Protein AF-D1B1R4-F1 (afdb_monomer_lite)

Foldseek 3Di:
DDDPPADDAAEAEAADQQAFPLRHGFCWKQFPVVLHIYGHLNFQFFQLSSQLSVQLNSVVSRCSDPPHPQDQPPVSCLVCSVVSSVRSNVRQVVQQVVCVVVVNHGTTLHGDDGDPDPSNVVSNVVVNPGPRSRMDGPHFQWAKEWEALQLQAQKTKIFIDHRPDSGTDIFIKGEFQPGCHLLDFLGHAAAFAKWWWQLVQKDFADPVCQQVVDDPPDDDDDDPPPDDDDDPPDRPDHFGQAGIKTFTGGDPPGCNNPDGGEIEGEGCDHYGRHHMYRYHPCHPVVSVSSNVGNGIHMYGYYHDD

Sequence (305 aa):
MIELGYKPIENVLIATTELGRDGYQIKGFFSLETGKAYMNDFYNNSNADLLTTAGTETQRAIDAQEGSKFDQSKEYRDARSEYSQNFGSNIASYADFALYFTGQGSLSTGSNSISTSSQTLANNAEFAGLNKELGDNSINKIDVLIKAFDGKTRFGTAYFYIDGEQQPRVVRVTSGNENPDPKQKDKGPTPAGTYTIDPAKAQNMSLIDRILGRDQGANEMSNVNLFLKKGPNIISSYGDWGDFRVILEPITTTDTFGRTQMYLHGGEKDGSAGCIDCGETPNQWILKEIRDTTIQIPVEIKYDK

pLDDT: mean 74.9, std 16.86, range [26.2, 97.31]

Structure (mmCIF, N/CA/C/O backbone):
data_AF-D1B1R4-F1
#
_entry.id   AF-D1B1R4-F1
#
loop_
_atom_site.group_PDB
_atom_site.id
_atom_site.type_symbol
_atom_site.label_atom_id
_atom_site.label_alt_id
_atom_site.label_comp_id
_atom_site.label_asym_id
_atom_site.label_entity_id
_atom_site.label_seq_id
_atom_site.pdbx_PDB_ins_code
_atom_site.Cartn_x
_atom_site.Cartn_y
_atom_site.Cartn_z
_atom_site.occupancy
_atom_site.B_iso_or_equiv
_atom_site.auth_seq_id
_atom_site.auth_comp_id
_atom_site.auth_asym_id
_atom_site.auth_atom_id
_atom_site.pdbx_PDB_model_num
ATOM 1 N N . MET A 1 1 ? -12.812 -5.327 32.449 1.00 50.47 1 MET A N 1
ATOM 2 C CA . MET A 1 1 ? -12.372 -4.178 31.633 1.00 50.47 1 MET A CA 1
ATOM 3 C C . MET A 1 1 ? -13.484 -3.146 31.732 1.00 50.47 1 MET A C 1
ATOM 5 O O . MET A 1 1 ? -14.629 -3.542 31.567 1.00 50.47 1 MET A O 1
ATOM 9 N N . ILE A 1 2 ? -13.197 -1.908 32.135 1.00 43.91 2 ILE A N 1
ATOM 10 C CA . ILE A 1 2 ? -14.216 -0.848 32.161 1.00 43.91 2 ILE A CA 1
ATOM 11 C C . ILE A 1 2 ? -14.419 -0.408 30.712 1.00 43.91 2 ILE A C 1
ATOM 13 O O . ILE A 1 2 ? -13.447 -0.070 30.041 1.00 43.91 2 ILE A O 1
ATOM 17 N N . GLU A 1 3 ? -15.654 -0.460 30.227 1.00 54.09 3 GLU A N 1
ATOM 18 C CA . GLU A 1 3 ? -16.003 -0.005 28.886 1.00 54.09 3 GLU A CA 1
ATOM 19 C C . GLU A 1 3 ? -16.056 1.529 28.910 1.00 54.09 3 GLU A C 1
ATOM 21 O O . GLU A 1 3 ? -16.957 2.125 29.496 1.00 54.09 3 GLU A O 1
ATOM 26 N N . LEU A 1 4 ? -15.039 2.182 28.340 1.00 61.72 4 LEU A N 1
ATOM 27 C CA . LEU A 1 4 ? -14.884 3.646 28.345 1.00 61.72 4 LEU A CA 1
ATOM 28 C C . LEU A 1 4 ? -15.817 4.358 27.340 1.00 61.72 4 LEU A C 1
ATOM 30 O O . LEU A 1 4 ? -15.559 5.495 26.960 1.00 61.72 4 LEU A O 1
ATOM 34 N N . GLY A 1 5 ? -16.889 3.691 26.903 1.00 64.44 5 GLY A N 1
ATOM 35 C CA . GLY A 1 5 ? -17.874 4.209 25.950 1.00 64.44 5 GLY A CA 1
ATOM 36 C C . GLY A 1 5 ? -17.582 3.917 24.476 1.00 64.44 5 GLY A C 1
ATOM 37 O O . GLY A 1 5 ? -18.462 4.143 23.652 1.00 64.44 5 GLY A O 1
ATOM 38 N N . TYR A 1 6 ? -16.407 3.377 24.137 1.00 70.44 6 TYR A N 1
ATOM 39 C CA . TYR A 1 6 ? -16.079 2.976 22.765 1.00 70.44 6 TYR A CA 1
ATOM 40 C C . TYR A 1 6 ? -16.445 1.517 22.516 1.00 70.44 6 TYR A C 1
ATOM 42 O O . TYR A 1 6 ? -15.972 0.623 23.222 1.00 70.44 6 TYR A O 1
ATOM 50 N N . LYS A 1 7 ? -17.257 1.275 21.486 1.00 79.69 7 LYS A N 1
ATOM 51 C CA . LYS A 1 7 ? -17.600 -0.081 21.048 1.00 79.69 7 LYS A CA 1
ATOM 52 C C . LYS A 1 7 ? -16.405 -0.710 20.322 1.00 79.69 7 LYS A C 1
ATOM 54 O O . LYS A 1 7 ? -15.741 -0.005 19.557 1.00 79.69 7 LYS A O 1
ATOM 59 N N . PRO A 1 8 ? -16.125 -2.010 20.522 1.00 81.19 8 PRO A N 1
ATOM 60 C CA . PRO A 1 8 ? -15.154 -2.725 19.704 1.00 81.19 8 PRO A CA 1
ATOM 61 C C . PRO A 1 8 ? -15.502 -2.616 18.218 1.00 81.19 8 PRO A C 1
ATOM 63 O O . PRO A 1 8 ? -16.673 -2.684 17.845 1.00 81.19 8 PRO A O 1
ATOM 66 N N . ILE A 1 9 ? -14.477 -2.460 17.387 1.00 85.06 9 ILE A N 1
ATOM 67 C CA . ILE A 1 9 ? -14.608 -2.364 15.933 1.00 85.06 9 ILE A CA 1
ATOM 68 C C . ILE A 1 9 ? -14.201 -3.701 15.327 1.00 85.06 9 ILE A C 1
ATOM 70 O O . ILE A 1 9 ? -13.249 -4.339 15.784 1.00 85.06 9 ILE A O 1
ATOM 74 N N . GLU A 1 10 ? -14.933 -4.136 14.307 1.00 90.62 10 GLU A N 1
ATOM 75 C CA . GLU A 1 10 ? -14.588 -5.340 13.562 1.00 90.62 10 GLU A CA 1
ATOM 76 C C . GLU A 1 10 ? -13.451 -5.035 12.578 1.00 90.62 10 GLU A C 1
ATOM 78 O O . GLU A 1 10 ? -13.619 -4.254 11.638 1.00 90.62 10 GLU A O 1
ATOM 83 N N . ASN A 1 11 ? -12.299 -5.674 12.799 1.00 91.44 11 ASN A N 1
ATOM 84 C CA . ASN A 1 11 ? -11.181 -5.675 11.861 1.00 91.44 11 ASN A CA 1
ATOM 85 C C . ASN A 1 11 ? -11.316 -6.867 10.908 1.00 91.44 11 ASN A C 1
ATOM 87 O O . ASN A 1 11 ? -11.261 -8.025 11.328 1.00 91.44 11 ASN A O 1
ATOM 91 N N . VAL A 1 12 ? -11.462 -6.577 9.622 1.00 94.81 12 VAL A N 1
ATOM 92 C CA . VAL A 1 12 ? -11.664 -7.547 8.549 1.00 94.81 12 VAL A CA 1
ATOM 93 C C . VAL A 1 12 ? -10.376 -7.677 7.751 1.00 94.81 12 VAL A C 1
ATOM 95 O O . VAL A 1 12 ? -9.965 -6.745 7.067 1.00 94.81 12 VAL A O 1
ATOM 98 N N . LEU A 1 13 ? -9.735 -8.841 7.799 1.00 93.88 13 LEU A N 1
ATOM 99 C CA . LEU A 1 13 ? -8.541 -9.085 6.992 1.00 93.88 13 LEU A CA 1
ATOM 100 C C . LEU A 1 13 ? -8.927 -9.314 5.522 1.00 93.88 13 LEU A C 1
ATOM 102 O O . LEU A 1 13 ? -9.715 -10.214 5.222 1.00 93.88 13 LEU A O 1
ATOM 106 N N . ILE A 1 14 ? -8.350 -8.525 4.622 1.00 94.38 14 ILE A N 1
ATOM 107 C CA . ILE A 1 14 ? -8.422 -8.678 3.164 1.00 94.38 14 ILE A CA 1
ATOM 108 C C . ILE A 1 14 ? -7.010 -8.862 2.606 1.00 94.38 14 ILE A C 1
ATOM 110 O O . ILE A 1 14 ? -6.024 -8.514 3.246 1.00 94.38 14 ILE A O 1
ATOM 114 N N . ALA A 1 15 ? -6.909 -9.422 1.409 1.00 90.94 15 ALA A N 1
ATOM 115 C CA . ALA A 1 15 ? -5.662 -9.550 0.667 1.00 90.94 15 ALA A CA 1
ATOM 116 C C . ALA A 1 15 ? -5.978 -9.362 -0.816 1.00 90.94 15 ALA A C 1
ATOM 118 O O . ALA A 1 15 ? -6.287 -10.325 -1.523 1.00 90.94 15 ALA A O 1
ATOM 119 N N . THR A 1 16 ? -6.012 -8.108 -1.264 1.00 85.38 16 THR A N 1
ATOM 120 C CA . THR A 1 16 ? -6.541 -7.747 -2.584 1.00 85.38 16 THR A CA 1
ATOM 121 C C . THR A 1 16 ? -5.836 -6.534 -3.180 1.00 85.38 16 THR A C 1
ATOM 123 O O . THR A 1 16 ? -5.313 -5.684 -2.464 1.00 85.38 16 THR A O 1
ATOM 126 N N . THR A 1 17 ? -5.872 -6.445 -4.508 1.00 82.69 17 THR A N 1
ATOM 127 C CA . THR A 1 17 ? -5.400 -5.293 -5.292 1.00 82.69 17 THR A CA 1
ATOM 128 C C . THR A 1 17 ? -6.543 -4.344 -5.667 1.00 82.69 17 THR A C 1
ATOM 130 O O . THR A 1 17 ? -6.350 -3.403 -6.438 1.00 82.69 17 THR A O 1
ATOM 133 N N . GLU A 1 18 ? -7.741 -4.605 -5.135 1.00 85.00 18 GLU A N 1
ATOM 134 C CA . GLU A 1 18 ? -8.907 -3.735 -5.243 1.00 85.00 18 GLU A CA 1
ATOM 135 C C . GLU A 1 18 ? -8.601 -2.354 -4.655 1.00 85.00 18 GLU A C 1
ATOM 137 O O . GLU A 1 18 ? -8.024 -2.239 -3.571 1.00 85.00 18 GLU A O 1
ATOM 142 N N . LEU A 1 19 ? -9.000 -1.308 -5.373 1.00 81.19 19 LEU A N 1
ATOM 143 C CA . LEU A 1 19 ? -8.691 0.066 -5.001 1.00 81.19 19 LEU A CA 1
ATOM 144 C C . LEU A 1 19 ? -9.684 0.585 -3.948 1.00 81.19 19 LEU A C 1
ATOM 146 O O . LEU A 1 19 ? -10.833 0.143 -3.855 1.00 81.19 19 LEU A O 1
ATOM 150 N N . GLY A 1 20 ? -9.220 1.521 -3.129 1.00 85.00 20 GLY A N 1
ATOM 151 C CA . GLY A 1 20 ? -10.037 2.278 -2.190 1.00 85.00 20 GLY A CA 1
ATOM 152 C C . GLY A 1 20 ? -10.729 3.472 -2.845 1.00 85.00 20 GLY A C 1
ATOM 153 O O . GLY A 1 20 ? -10.931 3.525 -4.062 1.00 85.00 20 GLY A O 1
ATOM 154 N N . ARG A 1 21 ? -11.081 4.461 -2.019 1.00 84.25 21 ARG A N 1
ATOM 155 C CA . ARG A 1 21 ? -11.631 5.746 -2.476 1.00 84.25 21 ARG A CA 1
ATOM 156 C C . ARG A 1 21 ? -10.663 6.424 -3.436 1.00 84.25 21 ARG A C 1
ATOM 158 O O . ARG A 1 21 ? -9.456 6.228 -3.304 1.00 84.25 21 ARG A O 1
ATOM 165 N N . ASP A 1 22 ? -11.173 7.212 -4.380 1.00 74.38 22 ASP A N 1
ATOM 166 C CA . ASP A 1 22 ? -10.366 8.007 -5.317 1.00 74.38 22 ASP A CA 1
ATOM 167 C C . ASP A 1 22 ? -9.367 7.165 -6.170 1.00 74.38 22 ASP A C 1
ATOM 169 O O . ASP A 1 22 ? -8.490 7.706 -6.840 1.00 74.38 22 ASP A O 1
ATOM 173 N N . GLY A 1 23 ? -9.497 5.828 -6.183 1.00 69.12 23 GLY A N 1
ATOM 174 C CA . GLY A 1 23 ? -8.655 4.922 -6.973 1.00 69.12 23 GLY A CA 1
ATOM 175 C C . GLY A 1 23 ? -7.264 4.634 -6.391 1.00 69.12 23 GLY A C 1
ATOM 176 O O . GLY A 1 23 ? -6.384 4.208 -7.141 1.00 69.12 23 GLY A O 1
ATOM 177 N N . TYR A 1 24 ? -7.052 4.854 -5.091 1.00 72.12 24 TYR A N 1
ATOM 178 C CA . TYR A 1 24 ? -5.777 4.572 -4.420 1.00 72.12 24 TYR A CA 1
ATOM 179 C C . TYR A 1 24 ? -5.648 3.099 -4.021 1.00 72.12 24 TYR A C 1
ATOM 181 O O . TYR A 1 24 ? -6.633 2.445 -3.675 1.00 72.12 24 TYR A O 1
ATOM 189 N N . GLN A 1 25 ? -4.418 2.583 -4.016 1.00 79.25 25 GLN A N 1
ATOM 190 C CA . GLN A 1 25 ? -4.103 1.363 -3.272 1.00 79.25 25 GLN A CA 1
ATOM 191 C C . GLN A 1 25 ? -4.271 1.625 -1.772 1.00 79.25 25 GLN A C 1
ATOM 193 O O . GLN A 1 25 ? -4.166 2.760 -1.316 1.00 79.25 25 GLN A O 1
ATOM 198 N N . ILE A 1 26 ? -4.590 0.583 -1.007 1.00 85.12 26 ILE A N 1
ATOM 199 C CA . ILE A 1 26 ? -4.931 0.722 0.409 1.00 85.12 26 ILE A CA 1
ATOM 200 C C . ILE A 1 26 ? -4.215 -0.325 1.252 1.00 85.12 26 ILE A C 1
ATOM 202 O O . ILE A 1 26 ? -4.364 -1.522 1.013 1.00 85.12 26 ILE A O 1
ATOM 206 N N . LYS A 1 27 ? -3.502 0.119 2.288 1.00 87.56 27 LYS A N 1
ATOM 207 C CA . LYS A 1 27 ? -3.109 -0.726 3.422 1.00 87.56 27 LYS A CA 1
ATOM 208 C C . LYS A 1 27 ? -4.300 -0.997 4.329 1.00 87.56 27 LYS A C 1
ATOM 210 O O . LYS A 1 27 ? -4.402 -2.069 4.919 1.00 87.56 27 LYS A O 1
ATOM 215 N N . GLY A 1 28 ? -5.203 -0.036 4.450 1.00 93.25 28 GLY A N 1
ATOM 216 C CA . GLY A 1 28 ? -6.400 -0.156 5.265 1.00 93.25 28 GLY A CA 1
ATOM 217 C C . GLY A 1 28 ? -7.529 0.691 4.718 1.00 93.25 28 GLY A C 1
ATOM 218 O O . GLY A 1 28 ? -7.304 1.604 3.920 1.00 93.25 28 GLY A O 1
ATOM 219 N N . PHE A 1 29 ? -8.748 0.353 5.113 1.00 94.69 29 PHE A N 1
ATOM 220 C CA . PHE A 1 29 ? -9.920 1.123 4.747 1.00 94.69 29 PHE A CA 1
ATOM 221 C C . PHE A 1 29 ? -10.989 1.031 5.820 1.00 94.69 29 PHE A C 1
ATOM 223 O O . PHE A 1 29 ? -11.512 -0.051 6.084 1.00 94.69 29 PHE A O 1
ATOM 230 N N . PHE A 1 30 ? -11.359 2.159 6.410 1.00 95.62 30 PHE A N 1
ATOM 231 C CA . PHE A 1 30 ? -12.526 2.221 7.277 1.00 95.62 30 PHE A CA 1
ATOM 232 C C . PHE A 1 30 ? -13.768 2.577 6.460 1.00 95.62 30 PHE A C 1
ATOM 234 O O . PHE A 1 30 ? -13.794 3.605 5.785 1.00 95.62 30 PHE A O 1
ATOM 241 N N . SER A 1 31 ? -14.799 1.732 6.526 1.00 95.50 31 SER A N 1
ATOM 242 C CA . SER A 1 31 ? -16.061 1.931 5.812 1.00 95.50 31 SER A CA 1
ATOM 243 C C . SER A 1 31 ? -17.133 2.503 6.735 1.00 95.50 31 SER A C 1
ATOM 245 O O . SER A 1 31 ? -17.531 1.865 7.706 1.00 95.50 31 SER A O 1
ATOM 247 N N . LEU A 1 32 ? -17.673 3.670 6.385 1.00 94.00 32 LEU A N 1
ATOM 248 C CA . LEU A 1 32 ? -18.874 4.237 7.006 1.00 94.00 32 LEU A CA 1
ATOM 249 C C . LEU A 1 32 ? -20.142 3.464 6.623 1.00 94.00 32 LEU A C 1
ATOM 251 O O . LEU A 1 32 ? -21.132 3.529 7.344 1.00 94.00 32 LEU A O 1
ATOM 255 N N . GLU A 1 33 ? -20.121 2.745 5.497 1.00 94.50 33 GLU A N 1
ATOM 256 C CA . GLU A 1 33 ? -21.239 1.910 5.050 1.00 94.50 33 GLU A CA 1
ATOM 257 C C . GLU A 1 33 ? -21.436 0.706 5.978 1.00 94.50 33 GLU A C 1
ATOM 259 O O . GLU A 1 33 ? -22.561 0.411 6.378 1.00 94.50 33 GLU A O 1
ATOM 264 N N . THR A 1 34 ? -20.347 0.023 6.341 1.00 93.81 34 THR A N 1
ATOM 265 C CA . THR A 1 34 ? -20.412 -1.206 7.149 1.00 93.81 34 THR A CA 1
ATOM 266 C C . THR A 1 34 ? -19.998 -1.009 8.604 1.00 93.81 34 THR A C 1
ATOM 268 O O . THR A 1 34 ? -20.273 -1.874 9.434 1.00 93.81 34 THR A O 1
ATOM 271 N N . GLY A 1 35 ? -19.337 0.103 8.934 1.00 92.56 35 GLY A N 1
ATOM 272 C CA . GLY A 1 35 ? -18.724 0.335 10.244 1.00 92.56 35 GLY A CA 1
ATOM 273 C C . GLY A 1 35 ? -17.508 -0.556 10.521 1.00 92.56 35 GLY A C 1
ATOM 274 O O . GLY A 1 35 ? -17.087 -0.667 11.673 1.00 92.56 35 GLY A O 1
ATOM 275 N N . LYS A 1 36 ? -16.959 -1.214 9.492 1.00 94.94 36 LYS A N 1
ATOM 276 C CA . LYS A 1 36 ? -15.831 -2.146 9.608 1.00 94.94 36 LYS A CA 1
ATOM 277 C C . LYS A 1 36 ? -14.524 -1.515 9.136 1.00 94.94 36 LYS A C 1
ATOM 279 O O . LYS A 1 36 ? -14.510 -0.678 8.230 1.00 94.94 36 LYS A O 1
ATOM 284 N N . ALA A 1 37 ? -13.424 -1.971 9.725 1.00 95.81 37 ALA A N 1
ATOM 285 C CA . ALA A 1 37 ? -12.068 -1.631 9.318 1.00 95.81 37 ALA A CA 1
ATOM 286 C C . ALA A 1 37 ? -11.466 -2.790 8.514 1.00 95.81 37 ALA A C 1
ATOM 288 O O . ALA A 1 37 ? -11.246 -3.877 9.041 1.00 95.81 37 ALA A O 1
ATOM 289 N N . TYR A 1 38 ? -11.202 -2.571 7.232 1.00 96.12 38 TYR A N 1
ATOM 290 C CA . TYR A 1 38 ? -10.604 -3.565 6.349 1.00 96.12 38 TYR A CA 1
ATOM 291 C C . TYR A 1 38 ? -9.085 -3.406 6.361 1.00 96.12 38 TYR A C 1
ATOM 293 O O . TYR A 1 38 ? -8.566 -2.331 6.082 1.00 96.12 38 TYR A O 1
ATOM 301 N N . MET A 1 39 ? -8.376 -4.483 6.677 1.00 94.19 39 MET A N 1
ATOM 302 C CA . MET A 1 39 ? -6.925 -4.548 6.819 1.00 94.19 39 MET A CA 1
ATOM 303 C C . MET A 1 39 ? -6.347 -5.306 5.634 1.00 94.19 39 MET A C 1
ATOM 305 O O . MET A 1 39 ? -6.583 -6.506 5.511 1.00 94.19 39 MET A O 1
ATOM 309 N N . ASN A 1 40 ? -5.617 -4.627 4.752 1.00 91.44 40 ASN A N 1
ATOM 310 C CA . ASN A 1 40 ? -5.123 -5.238 3.526 1.00 91.44 40 ASN A CA 1
ATOM 311 C C . ASN A 1 40 ? -3.744 -5.855 3.708 1.00 91.44 40 ASN A C 1
ATOM 313 O O . ASN A 1 40 ? -2.716 -5.205 3.530 1.00 91.44 40 ASN A O 1
ATOM 317 N N . ASP A 1 41 ? -3.733 -7.135 4.044 1.00 87.56 41 ASP A N 1
ATOM 318 C CA . ASP A 1 41 ? -2.537 -7.951 4.231 1.00 87.56 41 ASP A CA 1
ATOM 319 C C . ASP A 1 41 ? -1.645 -7.981 2.980 1.00 87.56 41 ASP A C 1
ATOM 321 O O . ASP A 1 41 ? -0.438 -8.155 3.079 1.00 87.56 41 ASP A O 1
ATOM 325 N N . PHE A 1 42 ? -2.223 -7.741 1.795 1.00 82.69 42 PHE A N 1
ATOM 326 C CA . PHE A 1 42 ? -1.471 -7.665 0.541 1.00 82.69 42 PHE A CA 1
ATOM 327 C C . PHE A 1 42 ? -0.488 -6.485 0.501 1.00 82.69 42 PHE A C 1
ATOM 329 O O . PHE A 1 42 ? 0.564 -6.590 -0.124 1.00 82.69 42 PHE A O 1
ATOM 336 N N . TYR A 1 43 ? -0.822 -5.368 1.158 1.00 79.50 43 TYR A N 1
ATOM 337 C CA . TYR A 1 43 ? 0.016 -4.163 1.198 1.00 79.50 43 TYR A CA 1
ATOM 338 C C . TYR A 1 43 ? 0.569 -3.853 2.594 1.00 79.50 43 TYR A C 1
ATOM 340 O O . TYR A 1 43 ? 1.383 -2.942 2.735 1.00 79.50 43 TYR A O 1
ATOM 348 N N . ASN A 1 44 ? 0.177 -4.607 3.624 1.00 82.19 44 ASN A N 1
ATOM 349 C CA . ASN A 1 44 ? 0.801 -4.555 4.943 1.00 82.19 44 ASN A CA 1
ATOM 350 C C . ASN A 1 44 ? 1.942 -5.567 5.026 1.00 82.19 44 ASN A C 1
ATOM 352 O O . ASN A 1 44 ? 1.760 -6.723 5.405 1.00 82.19 44 ASN A O 1
ATOM 356 N N . ASN A 1 45 ? 3.144 -5.106 4.699 1.00 75.88 45 ASN A N 1
ATOM 357 C CA . ASN A 1 45 ? 4.285 -5.989 4.496 1.00 75.88 45 ASN A CA 1
ATOM 358 C C . ASN A 1 45 ? 4.920 -6.473 5.798 1.00 75.88 45 ASN A C 1
ATOM 360 O O . ASN A 1 45 ? 5.766 -7.348 5.752 1.00 75.88 45 ASN A O 1
ATOM 364 N N . SER A 1 46 ? 4.567 -5.926 6.955 1.00 76.88 46 SER A N 1
ATOM 365 C CA . SER A 1 46 ? 5.232 -6.259 8.211 1.00 76.88 46 SER A CA 1
ATOM 366 C C . SER A 1 46 ? 4.273 -6.223 9.397 1.00 76.88 46 SER A C 1
ATOM 368 O O . SER A 1 46 ? 3.152 -5.720 9.293 1.00 76.88 46 SER A O 1
ATOM 370 N N . ASN A 1 47 ? 4.682 -6.763 10.546 1.00 81.00 47 ASN A N 1
ATOM 371 C CA . ASN A 1 47 ? 3.874 -6.650 11.765 1.00 81.00 47 ASN A CA 1
ATOM 372 C C . ASN A 1 47 ? 3.768 -5.189 12.222 1.00 81.00 47 ASN A C 1
ATOM 374 O O . ASN A 1 47 ? 2.748 -4.798 12.788 1.00 81.00 47 ASN A O 1
ATOM 378 N N . ALA A 1 48 ? 4.799 -4.383 11.951 1.00 80.25 48 ALA A N 1
ATOM 379 C CA . ALA A 1 48 ? 4.760 -2.945 12.186 1.00 80.25 48 ALA A CA 1
ATOM 380 C C . ALA A 1 48 ? 3.736 -2.251 11.271 1.00 80.25 48 ALA A C 1
ATOM 382 O O . ALA A 1 48 ? 2.966 -1.419 11.751 1.00 80.25 48 ALA A O 1
ATOM 383 N N . ASP A 1 49 ? 3.666 -2.636 9.994 1.00 81.81 49 ASP A N 1
ATOM 384 C CA . ASP A 1 49 ? 2.684 -2.113 9.035 1.00 81.81 49 ASP A CA 1
ATOM 385 C C . ASP A 1 49 ? 1.261 -2.476 9.465 1.00 81.81 49 ASP A C 1
ATOM 387 O O . ASP A 1 49 ? 0.429 -1.588 9.642 1.00 81.81 49 ASP A O 1
ATOM 391 N N . LEU A 1 50 ? 1.008 -3.764 9.731 1.00 86.88 50 LEU A N 1
ATOM 392 C CA . LEU A 1 50 ? -0.302 -4.247 10.173 1.00 86.88 50 LEU A CA 1
ATOM 393 C C . LEU A 1 50 ? -0.784 -3.509 11.422 1.00 86.88 50 LEU A C 1
ATOM 395 O O . LEU A 1 50 ? -1.939 -3.090 11.481 1.00 86.88 50 LEU A O 1
ATOM 399 N N . LEU A 1 51 ? 0.090 -3.330 12.417 1.00 88.94 51 LEU A N 1
ATOM 400 C CA . LEU A 1 51 ? -0.270 -2.632 13.647 1.00 88.94 51 LEU A CA 1
ATOM 401 C C . LEU A 1 51 ? -0.504 -1.134 13.412 1.00 88.94 51 LEU A C 1
ATOM 403 O O . LEU A 1 51 ? -1.452 -0.572 13.962 1.00 88.94 51 LEU A O 1
ATOM 407 N N . THR A 1 52 ? 0.316 -0.503 12.571 1.00 87.06 52 THR A N 1
ATOM 408 C CA . THR A 1 52 ? 0.156 0.904 12.176 1.00 87.06 52 THR A CA 1
ATOM 409 C C . THR A 1 52 ? -1.196 1.122 11.510 1.00 87.06 52 THR A C 1
ATOM 411 O O . THR A 1 52 ? -1.957 2.015 11.892 1.00 87.06 52 THR A O 1
ATOM 414 N N . THR A 1 53 ? -1.539 0.282 10.539 1.00 91.19 53 THR A N 1
ATOM 415 C CA . THR A 1 53 ? -2.796 0.410 9.813 1.00 91.19 53 THR A CA 1
ATOM 416 C C . THR A 1 53 ? -3.992 0.049 10.690 1.00 91.19 53 THR A C 1
ATOM 418 O O . THR A 1 53 ? -4.982 0.775 10.680 1.00 91.19 53 THR A O 1
ATOM 421 N N . ALA A 1 54 ? -3.882 -0.962 11.557 1.00 91.88 54 ALA A N 1
ATOM 422 C CA . ALA A 1 54 ? -4.956 -1.312 12.484 1.00 91.88 54 ALA A CA 1
ATOM 423 C C . ALA A 1 54 ? -5.234 -0.168 13.465 1.00 91.88 54 ALA A C 1
ATOM 425 O O . ALA A 1 54 ? -6.392 0.161 13.717 1.00 91.88 54 ALA A O 1
ATOM 426 N N . GLY A 1 55 ? -4.185 0.481 13.980 1.00 92.00 55 GLY A N 1
ATOM 427 C CA . GLY A 1 55 ? -4.321 1.676 14.810 1.00 92.00 55 GLY A CA 1
ATOM 428 C C . GLY A 1 55 ? -4.952 2.847 14.051 1.00 92.00 55 GLY A C 1
ATOM 429 O O . GLY A 1 55 ? -5.844 3.507 14.582 1.00 92.00 55 GLY A O 1
ATOM 430 N N . THR A 1 56 ? -4.552 3.055 12.794 1.00 92.31 56 THR A N 1
ATOM 431 C CA . THR A 1 56 ? -5.109 4.096 11.913 1.00 92.31 56 THR A CA 1
ATOM 432 C C . THR A 1 56 ? -6.612 3.919 11.713 1.00 92.31 56 THR A C 1
ATOM 434 O O . THR A 1 56 ? -7.384 4.847 11.967 1.00 92.31 56 THR A O 1
ATOM 437 N N . GLU A 1 57 ? -7.048 2.723 11.313 1.00 94.56 57 GLU A N 1
ATOM 438 C CA . GLU A 1 57 ? -8.472 2.463 11.085 1.00 94.56 57 GLU A CA 1
ATOM 439 C C . GLU A 1 57 ? -9.265 2.426 12.393 1.00 94.56 57 GLU A C 1
ATOM 441 O O . GLU A 1 57 ? -10.407 2.879 12.428 1.00 94.56 57 GLU A O 1
ATOM 446 N N . THR A 1 58 ? -8.649 1.993 13.499 1.00 91.44 58 THR A N 1
ATOM 447 C CA . THR A 1 58 ? -9.270 2.072 14.829 1.00 91.44 58 THR A CA 1
ATOM 448 C C . THR A 1 58 ? -9.583 3.518 15.206 1.00 91.44 58 THR A C 1
ATOM 450 O O . THR A 1 58 ? -10.681 3.791 15.686 1.00 91.44 58 THR A O 1
ATOM 453 N N . GLN A 1 59 ? -8.669 4.462 14.958 1.00 92.69 59 GLN A N 1
ATOM 454 C CA . GLN A 1 59 ? -8.927 5.878 15.231 1.00 92.69 59 GLN A CA 1
ATOM 455 C C . GLN A 1 59 ? -10.085 6.415 14.386 1.00 92.69 59 GLN A C 1
ATOM 457 O O . GLN A 1 59 ? -10.981 7.076 14.908 1.00 92.69 59 GLN A O 1
ATOM 462 N N . ARG A 1 60 ? -10.101 6.105 13.086 1.00 92.62 60 ARG A N 1
ATOM 463 C CA . ARG A 1 60 ? -11.191 6.529 12.193 1.00 92.62 60 ARG A CA 1
ATOM 464 C C . ARG A 1 60 ? -12.534 5.982 12.638 1.00 92.62 60 ARG A C 1
ATOM 466 O O . ARG A 1 60 ? -13.522 6.711 12.656 1.00 92.62 60 ARG A O 1
ATOM 473 N N . ALA A 1 61 ? -12.540 4.725 13.049 1.00 91.56 61 ALA A N 1
ATOM 474 C CA . ALA A 1 61 ? -13.722 4.053 13.529 1.00 91.56 61 ALA A CA 1
ATOM 475 C C . ALA A 1 61 ? -14.212 4.605 14.874 1.00 91.56 61 ALA A C 1
ATOM 477 O O . ALA A 1 61 ? -15.417 4.760 15.045 1.00 91.56 61 ALA A O 1
ATOM 478 N N . ILE A 1 62 ? -13.308 4.963 15.795 1.00 89.62 62 ILE A N 1
ATOM 479 C CA . ILE A 1 62 ? -13.633 5.682 17.040 1.00 89.62 62 ILE A CA 1
ATOM 480 C C . ILE A 1 62 ? -14.341 7.001 16.726 1.00 89.62 62 ILE A C 1
ATOM 482 O O . ILE A 1 62 ? -15.404 7.291 17.275 1.00 89.62 62 ILE A O 1
ATOM 486 N N . ASP A 1 63 ? -13.781 7.781 15.808 1.00 90.62 63 ASP A N 1
ATOM 487 C CA . ASP A 1 63 ? -14.331 9.082 15.441 1.00 90.62 63 ASP A CA 1
ATOM 488 C C . ASP A 1 63 ? -15.688 8.975 14.728 1.00 90.62 63 ASP A C 1
ATOM 490 O O . ASP A 1 63 ? -16.455 9.936 14.739 1.00 90.62 63 ASP A O 1
ATOM 494 N N . ALA A 1 64 ? -15.979 7.840 14.091 1.00 90.75 64 ALA A N 1
ATOM 495 C CA . ALA A 1 64 ? -17.226 7.579 13.377 1.00 90.75 64 ALA A CA 1
ATOM 496 C C . ALA A 1 64 ? -18.310 6.911 14.242 1.00 90.75 64 ALA A C 1
ATOM 498 O O . ALA A 1 64 ? -19.421 6.694 13.756 1.00 90.75 64 ALA A O 1
ATOM 499 N N . GLN A 1 65 ? -18.025 6.577 15.509 1.00 88.06 65 GLN A N 1
ATOM 500 C CA . GLN A 1 65 ? -19.020 5.940 16.373 1.00 88.06 65 GLN A CA 1
ATOM 501 C C . GLN A 1 65 ? -20.227 6.848 16.624 1.00 88.06 65 GLN A C 1
ATOM 503 O O . GLN A 1 65 ? -20.124 8.072 16.728 1.00 88.06 65 GLN A O 1
ATOM 508 N N . GLU A 1 66 ? -21.390 6.218 16.777 1.00 81.31 66 GLU A N 1
ATOM 509 C CA . GLU A 1 66 ? -22.635 6.892 17.129 1.00 81.31 66 GLU A CA 1
ATOM 510 C C . GLU A 1 66 ? -22.472 7.715 18.420 1.00 81.31 66 GLU A C 1
ATOM 512 O O . GLU A 1 66 ? -22.039 7.204 19.452 1.00 81.31 66 GLU A O 1
ATOM 517 N N . GLY A 1 67 ? -22.814 9.005 18.357 1.00 79.75 67 GLY A N 1
ATOM 518 C CA . GLY A 1 67 ? -22.623 9.958 19.458 1.00 79.75 67 GLY A CA 1
ATOM 519 C C . GLY A 1 67 ? -21.333 10.782 19.370 1.00 79.75 67 GLY A C 1
ATOM 520 O O . GLY A 1 67 ? -21.190 11.764 20.104 1.00 79.75 67 GLY A O 1
ATOM 521 N N . SER A 1 68 ? -20.432 10.449 18.443 1.00 82.50 68 SER A N 1
ATOM 522 C CA . SER A 1 68 ? -19.338 11.331 18.046 1.00 82.50 68 SER A CA 1
ATOM 523 C C . SER A 1 68 ? -19.868 12.639 17.446 1.00 82.50 68 SER A C 1
ATOM 525 O O . SER A 1 68 ? -20.892 12.668 16.763 1.00 82.50 68 SER A O 1
ATOM 527 N N . LYS A 1 69 ? -19.155 13.741 17.702 1.00 86.06 69 LYS A N 1
ATOM 528 C CA . LYS A 1 69 ? -19.424 15.059 17.098 1.00 86.06 69 LYS A CA 1
ATOM 529 C C . LYS A 1 69 ? -18.524 15.354 15.897 1.00 86.06 69 LYS A C 1
ATOM 531 O O . LYS A 1 69 ? -18.584 16.461 15.367 1.00 86.06 69 LYS A O 1
ATOM 536 N N . PHE A 1 70 ? -17.665 14.412 15.511 1.00 86.44 70 PHE A N 1
ATOM 537 C CA . PHE A 1 70 ? -16.805 14.577 14.348 1.00 86.44 70 PHE A CA 1
ATOM 538 C C . PHE A 1 70 ? -17.638 14.541 13.071 1.00 86.44 70 PHE A C 1
ATOM 540 O O . PHE A 1 70 ? -18.438 13.626 12.866 1.00 86.44 70 PHE A O 1
ATOM 547 N N . ASP A 1 71 ? -17.423 15.534 12.212 1.00 88.06 71 ASP A N 1
ATOM 548 C CA . ASP A 1 71 ? -17.988 15.543 10.870 1.00 88.06 71 ASP A CA 1
ATOM 549 C C . ASP A 1 71 ? -17.398 14.373 10.060 1.00 88.06 71 ASP A C 1
ATOM 551 O O . ASP A 1 71 ? -16.205 14.084 10.135 1.00 88.06 71 ASP A O 1
ATOM 555 N N . GLN A 1 72 ? -18.246 13.661 9.322 1.00 90.12 72 GLN A N 1
ATOM 556 C CA . GLN A 1 72 ? -17.839 12.550 8.454 1.00 90.12 72 GLN A CA 1
ATOM 557 C C . GLN A 1 72 ? -17.959 12.916 6.967 1.00 90.12 72 GLN A C 1
ATOM 559 O O . GLN A 1 72 ? -17.874 12.048 6.094 1.00 90.12 72 GLN A O 1
ATOM 564 N N . SER A 1 73 ? -18.147 14.202 6.653 1.00 89.38 73 SER A N 1
ATOM 565 C CA . SER A 1 73 ? -18.021 14.719 5.294 1.00 89.38 73 SER A CA 1
ATOM 566 C C . SER A 1 73 ? -16.649 14.370 4.709 1.00 89.38 73 SER A C 1
ATOM 568 O O . SER A 1 73 ? -15.653 14.266 5.428 1.00 89.38 73 SER A O 1
ATOM 570 N N . LYS A 1 74 ? -16.586 14.161 3.387 1.00 85.88 74 LYS A N 1
ATOM 571 C CA . LYS A 1 74 ? -15.330 13.811 2.702 1.00 85.88 74 LYS A CA 1
ATOM 572 C C . LYS A 1 74 ? -14.225 14.827 3.006 1.00 85.88 74 LYS A C 1
ATOM 574 O O . LYS A 1 74 ? -13.131 14.431 3.378 1.00 85.88 74 LYS A O 1
ATOM 579 N N . GLU A 1 75 ? -14.540 16.119 2.922 1.00 82.38 75 GLU A N 1
ATOM 580 C CA . GLU A 1 75 ? -13.602 17.212 3.205 1.00 82.38 75 GLU A CA 1
ATOM 581 C C . GLU A 1 75 ? -13.001 17.109 4.613 1.00 82.38 75 GLU A C 1
ATOM 583 O O . GLU A 1 75 ? -11.785 17.206 4.779 1.00 82.38 75 GLU A O 1
ATOM 588 N N . TYR A 1 76 ? -13.832 16.852 5.627 1.00 84.38 76 TYR A N 1
ATOM 589 C CA . TYR A 1 76 ? -13.352 16.746 7.001 1.00 84.38 76 TYR A CA 1
ATOM 590 C C . TYR A 1 76 ? -12.539 15.472 7.242 1.00 84.38 76 TYR A C 1
ATOM 592 O O . TYR A 1 76 ? -11.525 15.509 7.941 1.00 84.38 76 TYR A O 1
ATOM 600 N N . ARG A 1 77 ? -12.955 14.345 6.654 1.00 87.38 77 ARG A N 1
ATOM 601 C CA . ARG A 1 77 ? -12.210 13.079 6.727 1.00 87.38 77 ARG A CA 1
ATOM 602 C C . ARG A 1 77 ? -10.832 13.201 6.077 1.00 87.38 77 ARG A C 1
ATOM 604 O O . ARG A 1 77 ? -9.846 12.759 6.663 1.00 87.38 77 ARG A O 1
ATOM 611 N N . ASP A 1 78 ? -10.751 13.895 4.944 1.00 79.50 78 ASP A N 1
ATOM 612 C CA . ASP A 1 78 ? -9.493 14.183 4.251 1.00 79.50 78 ASP A CA 1
ATOM 613 C C . ASP A 1 78 ? -8.582 15.056 5.130 1.00 79.50 78 ASP A C 1
ATOM 615 O O . ASP A 1 78 ? -7.422 14.709 5.355 1.00 79.50 78 ASP A O 1
ATOM 619 N N . ALA A 1 79 ? -9.127 16.122 5.729 1.00 73.69 79 ALA A N 1
ATOM 620 C CA . ALA A 1 79 ? -8.378 17.042 6.589 1.00 73.69 79 ALA A CA 1
ATOM 621 C C . ALA A 1 79 ? -7.789 16.388 7.854 1.00 73.69 79 ALA A C 1
ATOM 623 O O . ALA A 1 79 ? -6.775 16.854 8.372 1.00 73.69 79 ALA A O 1
ATOM 624 N N . ARG A 1 80 ? -8.404 15.316 8.368 1.00 82.19 80 ARG A N 1
ATOM 625 C CA . ARG A 1 80 ? -7.939 14.609 9.576 1.00 82.19 80 ARG A CA 1
ATOM 626 C C . ARG A 1 80 ? -7.219 13.292 9.300 1.00 82.19 80 ARG A C 1
ATOM 628 O O . ARG A 1 80 ? -6.815 12.628 10.253 1.00 82.19 80 ARG A O 1
ATOM 635 N N . SER A 1 81 ? -7.045 12.910 8.034 1.00 81.94 81 SER A N 1
ATOM 636 C CA . SER A 1 81 ? -6.383 11.652 7.667 1.00 81.94 81 SER A CA 1
ATOM 637 C C . SER A 1 81 ? -4.990 11.542 8.299 1.00 81.94 81 SER A C 1
ATOM 639 O O . SER A 1 81 ? -4.649 10.503 8.865 1.00 81.94 81 SER A O 1
ATOM 641 N N . GLU A 1 82 ? -4.232 12.644 8.309 1.00 79.81 82 GLU A N 1
ATOM 642 C CA . GLU A 1 82 ? -2.908 12.724 8.936 1.00 79.81 82 GLU A CA 1
ATOM 643 C C . GLU A 1 82 ? -2.949 12.375 10.433 1.00 79.81 82 GLU A C 1
ATOM 645 O O . GLU A 1 82 ? -2.094 11.641 10.930 1.00 79.81 82 GLU A O 1
ATOM 650 N N . TYR A 1 83 ? -3.965 12.845 11.165 1.00 83.00 83 TYR A N 1
ATOM 651 C CA . TYR A 1 83 ? -4.107 12.545 12.589 1.00 83.00 83 TYR A CA 1
ATOM 652 C C . TYR A 1 83 ? -4.298 11.045 12.835 1.00 83.00 83 TYR A C 1
ATOM 654 O O . TYR A 1 83 ? -3.602 10.467 13.672 1.00 83.00 83 TYR A O 1
ATOM 662 N N . SER A 1 84 ? -5.198 10.400 12.087 1.00 89.94 84 SER A N 1
ATOM 663 C CA . SER A 1 84 ? -5.437 8.959 12.221 1.00 89.94 84 SER A CA 1
ATOM 664 C C . SER A 1 84 ? -4.191 8.142 11.870 1.00 89.94 84 SER A C 1
ATOM 666 O O . SER A 1 84 ? -3.859 7.199 12.586 1.00 89.94 84 SER A O 1
ATOM 668 N N . GLN A 1 85 ? -3.459 8.529 10.823 1.00 85.12 85 GLN A N 1
ATOM 669 C CA . GLN A 1 85 ? -2.211 7.864 10.436 1.00 85.12 85 GLN A CA 1
ATOM 670 C C . GLN A 1 85 ? -1.110 8.031 11.497 1.00 85.12 85 GLN A C 1
ATOM 672 O O . GLN A 1 85 ? -0.450 7.060 11.876 1.00 85.12 85 GLN A O 1
ATOM 677 N N . ASN A 1 86 ? -0.949 9.240 12.045 1.00 79.19 86 ASN A N 1
ATOM 678 C CA . ASN A 1 86 ? -0.015 9.507 13.141 1.00 79.19 86 ASN A CA 1
ATOM 679 C C . ASN A 1 86 ? -0.370 8.701 14.394 1.00 79.19 86 ASN A C 1
ATOM 681 O O . ASN A 1 86 ? 0.518 8.182 15.068 1.00 79.19 86 ASN A O 1
ATOM 685 N N . PHE A 1 87 ? -1.661 8.556 14.699 1.00 87.38 87 PHE A N 1
ATOM 686 C CA . PHE A 1 87 ? -2.122 7.716 15.799 1.00 87.38 87 PHE A CA 1
ATOM 687 C C . PHE A 1 87 ? -1.705 6.252 15.605 1.00 87.38 87 PHE A C 1
ATOM 689 O O . PHE A 1 87 ? -1.109 5.663 16.509 1.00 87.38 87 PHE A O 1
ATOM 696 N N . GLY A 1 88 ? -1.937 5.688 14.416 1.00 87.56 88 GLY A N 1
ATOM 697 C CA . GLY A 1 88 ? -1.489 4.339 14.075 1.00 87.56 88 GLY A CA 1
ATOM 698 C C . GLY A 1 88 ? 0.025 4.158 14.209 1.00 87.56 88 GLY A C 1
ATOM 699 O O . GLY A 1 88 ? 0.485 3.224 14.867 1.00 87.56 88 GLY A O 1
ATOM 700 N N . SER A 1 89 ? 0.800 5.098 13.664 1.00 81.12 89 SER A N 1
ATOM 701 C CA . SER A 1 89 ? 2.267 5.090 13.741 1.00 81.12 89 SER A CA 1
ATOM 702 C C . SER A 1 89 ? 2.778 5.155 15.187 1.00 81.12 89 SER A C 1
ATOM 704 O O . SER A 1 89 ? 3.686 4.415 15.578 1.00 81.12 89 SER A O 1
ATOM 706 N N . ASN A 1 90 ? 2.150 5.983 16.026 1.00 79.50 90 ASN A N 1
ATOM 707 C CA . ASN A 1 90 ? 2.489 6.087 17.444 1.00 79.50 90 ASN A CA 1
ATOM 708 C C . ASN A 1 90 ? 2.203 4.788 18.207 1.00 79.50 90 ASN A C 1
ATOM 710 O O . ASN A 1 90 ? 3.008 4.398 19.053 1.00 79.50 90 ASN A O 1
ATOM 714 N N . ILE A 1 91 ? 1.098 4.095 17.904 1.00 88.25 91 ILE A N 1
ATOM 715 C CA . ILE A 1 91 ? 0.802 2.783 18.498 1.00 88.25 91 ILE A CA 1
ATOM 716 C C . ILE A 1 91 ? 1.896 1.778 18.140 1.00 88.25 91 ILE A C 1
ATOM 718 O O . ILE A 1 91 ? 2.418 1.108 19.033 1.00 88.25 91 ILE A O 1
ATOM 722 N N . ALA A 1 92 ? 2.262 1.685 16.860 1.00 83.38 92 ALA A N 1
ATOM 723 C CA . ALA A 1 92 ? 3.296 0.757 16.417 1.00 83.38 92 ALA A CA 1
ATOM 724 C C . ALA A 1 92 ? 4.657 1.075 17.056 1.00 83.38 92 ALA A C 1
ATOM 726 O O . ALA A 1 92 ? 5.307 0.178 17.586 1.00 83.38 92 ALA A O 1
ATOM 727 N N . SER A 1 93 ? 5.033 2.355 17.110 1.00 76.31 93 SER A N 1
ATOM 728 C CA . SER A 1 93 ? 6.271 2.823 17.748 1.00 76.31 93 SER A CA 1
ATOM 729 C C . SER A 1 93 ? 6.312 2.512 19.246 1.00 76.31 93 SER A C 1
ATOM 731 O O . SER A 1 93 ? 7.339 2.092 19.775 1.00 76.31 93 SER A O 1
ATOM 733 N N . TYR A 1 94 ? 5.192 2.696 19.948 1.00 78.69 94 TYR A N 1
ATOM 734 C CA . TYR A 1 94 ? 5.102 2.385 21.372 1.00 78.69 94 TYR A CA 1
ATOM 735 C C . TYR A 1 94 ? 5.177 0.878 21.638 1.00 78.69 94 TYR A C 1
ATOM 737 O O . TYR A 1 94 ? 5.863 0.447 22.566 1.00 78.69 94 TYR A O 1
ATOM 745 N N . ALA A 1 95 ? 4.495 0.070 20.822 1.00 83.75 95 ALA A N 1
ATOM 746 C CA . ALA A 1 95 ? 4.565 -1.384 20.912 1.00 83.75 95 ALA A CA 1
ATOM 747 C C . ALA A 1 95 ? 5.986 -1.894 20.638 1.00 83.75 95 ALA A C 1
ATOM 749 O O . ALA A 1 95 ? 6.486 -2.737 21.382 1.00 83.75 95 ALA A O 1
ATOM 750 N N . ASP A 1 96 ? 6.657 -1.337 19.630 1.00 78.62 96 ASP A N 1
ATOM 751 C CA . ASP A 1 96 ? 8.048 -1.647 19.314 1.00 78.62 96 ASP A CA 1
ATOM 752 C C . ASP A 1 96 ? 8.988 -1.305 20.479 1.00 78.62 96 ASP A C 1
ATOM 754 O O . ASP A 1 96 ? 9.747 -2.155 20.951 1.00 78.62 96 ASP A O 1
ATOM 758 N N . PHE A 1 97 ? 8.850 -0.099 21.039 1.00 77.81 97 PHE A N 1
ATOM 759 C CA . PHE A 1 97 ? 9.595 0.314 22.226 1.00 77.81 97 PHE A CA 1
ATOM 760 C C . PHE A 1 97 ? 9.362 -0.630 23.414 1.00 77.81 97 PHE A C 1
ATOM 762 O O . PHE A 1 97 ? 10.310 -0.984 24.117 1.00 77.81 97 PHE A O 1
ATOM 769 N N . ALA A 1 98 ? 8.120 -1.059 23.649 1.00 82.12 98 ALA A N 1
ATOM 770 C CA . ALA A 1 98 ? 7.790 -1.970 24.739 1.00 82.12 98 ALA A CA 1
ATOM 771 C C . ALA A 1 98 ? 8.426 -3.358 24.550 1.00 82.12 98 ALA A C 1
ATOM 773 O O . ALA A 1 98 ? 8.952 -3.925 25.513 1.00 82.12 98 ALA A O 1
ATOM 774 N N . LEU A 1 99 ? 8.427 -3.897 23.326 1.00 80.88 99 LEU A N 1
ATOM 775 C CA . LEU A 1 99 ? 9.115 -5.153 23.004 1.00 80.88 99 LEU A CA 1
ATOM 776 C C . LEU A 1 99 ? 10.620 -5.034 23.253 1.00 80.88 99 LEU A C 1
ATOM 778 O O . LEU A 1 99 ? 11.207 -5.905 23.902 1.00 80.88 99 LEU A O 1
ATOM 782 N N . TYR A 1 100 ? 11.218 -3.920 22.833 1.00 80.31 100 TYR A N 1
ATOM 783 C CA . TYR A 1 100 ? 12.635 -3.657 23.051 1.00 80.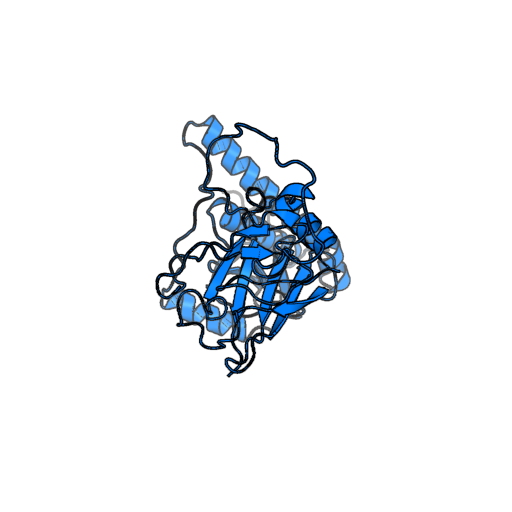31 100 TYR A CA 1
ATOM 784 C C . TYR A 1 100 ? 12.957 -3.573 24.546 1.00 80.31 100 TYR A C 1
ATOM 786 O O . TYR A 1 100 ? 13.845 -4.269 25.042 1.00 80.31 100 TYR A O 1
ATOM 794 N N . PHE A 1 101 ? 12.186 -2.777 25.289 1.00 81.94 101 PHE A N 1
ATOM 795 C CA . PHE A 1 101 ? 12.377 -2.566 26.723 1.00 81.94 101 PHE A CA 1
ATOM 796 C C . PHE A 1 101 ? 12.222 -3.858 27.541 1.00 81.94 101 PHE A C 1
ATOM 798 O O . PHE A 1 101 ? 12.891 -4.039 28.556 1.00 81.94 101 PHE A O 1
ATOM 805 N N . THR A 1 102 ? 11.365 -4.777 27.094 1.00 89.94 102 THR A N 1
ATOM 806 C CA . THR A 1 102 ? 11.119 -6.072 27.753 1.00 89.94 102 THR A CA 1
ATOM 807 C C . THR A 1 102 ? 12.022 -7.206 27.251 1.00 89.94 102 THR A C 1
ATOM 809 O O . THR A 1 102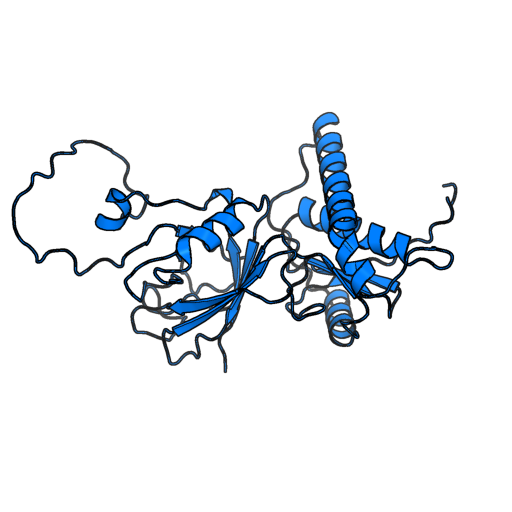 ? 11.846 -8.359 27.654 1.00 89.94 102 THR A O 1
ATOM 812 N N . GLY A 1 103 ? 13.001 -6.901 26.392 1.00 83.38 103 GLY A N 1
ATOM 813 C CA . GLY A 1 103 ? 13.958 -7.875 25.865 1.00 83.38 103 GLY A CA 1
ATOM 814 C C . GLY A 1 103 ? 13.362 -8.874 24.869 1.00 83.38 103 GLY A C 1
ATOM 815 O O . GLY A 1 103 ? 13.956 -9.924 24.644 1.00 83.38 103 GLY A O 1
ATOM 816 N N . GLN A 1 104 ? 12.200 -8.569 24.283 1.00 86.94 104 GLN A N 1
ATOM 817 C CA . GLN A 1 104 ? 11.513 -9.416 23.298 1.00 86.94 104 GLN A CA 1
ATOM 818 C C . GLN A 1 104 ? 11.899 -9.085 21.845 1.00 86.94 104 GLN A C 1
ATOM 820 O O . GLN A 1 104 ? 11.399 -9.715 20.917 1.00 86.94 104 GLN A O 1
ATOM 825 N N . GLY A 1 105 ? 12.798 -8.118 21.640 1.00 85.50 105 GLY A N 1
ATOM 826 C CA . GLY A 1 105 ? 13.233 -7.670 20.317 1.00 85.50 105 GLY A CA 1
ATOM 827 C C . GLY A 1 105 ? 12.417 -6.478 19.825 1.00 85.50 105 GLY A C 1
ATOM 828 O O . GLY A 1 105 ? 12.150 -5.563 20.593 1.00 85.50 105 GLY A O 1
ATOM 829 N N . SER A 1 106 ? 12.052 -6.480 18.549 1.00 80.19 106 SER A N 1
ATOM 830 C CA . SER A 1 106 ? 11.271 -5.429 17.891 1.00 80.19 106 SER A CA 1
ATOM 831 C C . SER A 1 106 ? 10.088 -6.058 17.153 1.00 80.19 106 SER A C 1
ATOM 833 O O . SER A 1 106 ? 10.046 -7.275 16.939 1.00 80.19 106 SER A O 1
ATOM 835 N N . LEU A 1 107 ? 9.133 -5.243 16.716 1.00 76.88 107 LEU A N 1
ATOM 836 C CA . LEU A 1 107 ? 8.167 -5.670 15.715 1.00 76.88 107 LEU A CA 1
ATOM 837 C C . LEU A 1 107 ? 8.921 -6.123 14.460 1.00 76.88 107 LEU A C 1
ATOM 839 O O . LEU A 1 107 ? 9.909 -5.514 14.041 1.00 76.88 107 LEU A O 1
ATOM 843 N N . SER A 1 108 ? 8.457 -7.222 13.864 1.00 74.81 108 SER A N 1
ATOM 844 C CA . SER A 1 108 ? 9.009 -7.687 12.593 1.00 74.81 108 SER A CA 1
ATOM 845 C C . SER A 1 108 ? 8.760 -6.630 11.527 1.00 74.81 108 SER A C 1
ATOM 847 O O . SER A 1 108 ? 7.609 -6.260 11.294 1.00 74.81 108 SER A O 1
ATOM 849 N N . THR A 1 109 ? 9.836 -6.206 10.867 1.00 64.25 109 THR A N 1
ATOM 850 C CA . THR A 1 109 ? 9.824 -5.411 9.630 1.00 64.25 109 THR A CA 1
ATOM 851 C C . THR A 1 109 ? 9.925 -6.288 8.377 1.00 64.25 109 THR A C 1
ATOM 853 O O . THR A 1 109 ? 9.863 -5.779 7.262 1.00 64.25 109 THR A O 1
ATOM 856 N N . GLY A 1 110 ? 10.094 -7.605 8.545 1.00 59.19 110 GLY A N 1
ATOM 857 C CA . GLY A 1 110 ? 10.132 -8.567 7.445 1.00 59.19 110 GLY A CA 1
ATOM 858 C C . GLY A 1 110 ? 8.745 -8.872 6.879 1.00 59.19 110 GLY A C 1
ATOM 859 O O . GLY A 1 110 ? 7.748 -8.717 7.583 1.00 59.19 110 GLY A O 1
ATOM 860 N N . SER A 1 111 ? 8.724 -9.349 5.628 1.00 63.81 111 SER A N 1
ATOM 861 C CA . SER A 1 111 ? 7.517 -9.669 4.859 1.00 63.81 111 SER A CA 1
ATOM 862 C C . SER A 1 111 ? 6.577 -10.634 5.583 1.00 63.81 111 SER A C 1
ATOM 864 O O . SER A 1 111 ? 6.959 -11.764 5.898 1.00 63.81 111 SER A O 1
ATOM 866 N N . ASN A 1 112 ? 5.330 -10.218 5.785 1.00 66.06 112 ASN A N 1
ATOM 867 C CA . ASN A 1 112 ? 4.264 -11.098 6.251 1.00 66.06 112 ASN A CA 1
ATOM 868 C C . ASN A 1 112 ? 3.874 -12.116 5.167 1.00 66.06 112 ASN A C 1
ATOM 870 O O . ASN A 1 112 ? 3.984 -11.862 3.967 1.00 66.06 112 ASN A O 1
ATOM 874 N N . SER A 1 113 ? 3.391 -13.285 5.593 1.00 73.19 113 SER A N 1
ATOM 875 C CA . SER A 1 113 ? 2.758 -14.233 4.675 1.00 73.19 113 SER A CA 1
ATOM 876 C C . SER A 1 113 ? 1.353 -13.749 4.349 1.00 73.19 113 SER A C 1
ATOM 878 O O . SER A 1 113 ? 0.530 -13.665 5.254 1.00 73.19 113 SER A O 1
ATOM 880 N N . ILE A 1 114 ? 1.062 -13.542 3.065 1.00 76.44 114 ILE A N 1
ATOM 881 C CA . ILE A 1 114 ? -0.273 -13.145 2.608 1.00 76.44 114 ILE A CA 1
ATOM 882 C C . ILE A 1 114 ? -1.305 -14.210 2.996 1.00 76.44 114 ILE A C 1
ATOM 884 O O . ILE A 1 114 ? -1.177 -15.393 2.655 1.00 76.44 114 ILE A O 1
ATOM 888 N N . SER A 1 115 ? -2.363 -13.781 3.674 1.00 76.88 115 SER A N 1
ATOM 889 C CA . SER A 1 115 ? -3.502 -14.620 4.022 1.00 76.88 115 SER A CA 1
ATOM 890 C C . SER A 1 115 ? -4.321 -15.010 2.788 1.00 76.88 115 SER A C 1
ATOM 892 O O . SER A 1 115 ? -4.839 -14.166 2.062 1.00 76.88 115 SER A O 1
ATOM 894 N N . THR A 1 116 ? -4.496 -16.314 2.569 1.00 80.44 116 THR A N 1
ATOM 895 C CA . THR A 1 116 ? -5.243 -16.884 1.425 1.00 80.44 116 THR A CA 1
ATOM 896 C C . THR A 1 116 ? -6.431 -17.746 1.864 1.00 80.44 116 THR A C 1
ATOM 898 O O . THR A 1 116 ? -6.910 -18.609 1.129 1.00 80.44 116 THR A O 1
ATOM 901 N N . SER A 1 117 ? -6.922 -17.533 3.089 1.00 89.00 117 SER A N 1
ATOM 902 C CA . SER A 1 117 ? -8.026 -18.317 3.649 1.00 89.00 117 SER A CA 1
ATOM 903 C C . SER A 1 117 ? -9.345 -18.102 2.889 1.00 89.00 117 SER A C 1
ATOM 905 O O . SER A 1 117 ? -9.565 -17.059 2.273 1.00 89.00 117 SER A O 1
ATOM 907 N N . SER A 1 118 ? -10.276 -19.061 2.988 1.00 90.69 118 SER A N 1
ATOM 908 C CA . SER A 1 118 ? -11.627 -18.910 2.413 1.00 90.69 118 SER A CA 1
ATOM 909 C C . SER A 1 118 ? -12.367 -17.687 2.967 1.00 90.69 118 SER A C 1
ATOM 911 O O . SER A 1 118 ? -13.117 -17.045 2.238 1.00 90.69 118 SER A O 1
ATOM 913 N N . GLN A 1 119 ? -12.112 -17.330 4.230 1.00 92.50 119 GLN A N 1
ATOM 914 C CA . GLN A 1 119 ? -12.662 -16.119 4.835 1.00 92.50 119 GLN A CA 1
ATOM 915 C C . GLN A 1 119 ? -12.085 -14.861 4.178 1.00 92.50 119 GLN A C 1
ATOM 917 O O . GLN A 1 119 ? -12.839 -13.962 3.829 1.00 92.50 119 GLN A O 1
ATOM 922 N N . THR A 1 120 ? -10.771 -14.816 3.938 1.00 92.25 120 THR A N 1
ATOM 923 C CA . THR A 1 120 ? -10.114 -13.687 3.258 1.00 92.25 120 THR A CA 1
ATOM 924 C C . THR A 1 120 ? -10.666 -13.492 1.844 1.00 92.25 120 THR A C 1
ATOM 926 O O . THR A 1 120 ? -10.898 -12.363 1.425 1.00 92.25 120 THR A O 1
ATOM 929 N N . LEU A 1 121 ? -10.958 -14.578 1.119 1.00 90.38 121 LEU A N 1
ATOM 930 C CA . LEU A 1 121 ? -11.583 -14.501 -0.208 1.00 90.38 121 LEU A CA 1
ATOM 931 C C . LEU A 1 121 ? -13.005 -13.920 -0.159 1.00 90.38 121 LEU A C 1
ATOM 933 O O . LEU A 1 121 ? -13.357 -13.103 -1.008 1.00 90.38 121 LEU A O 1
ATOM 937 N N . ALA A 1 122 ? -13.810 -14.304 0.836 1.00 95.25 122 ALA A N 1
ATOM 938 C CA . ALA A 1 122 ? -15.135 -13.721 1.044 1.00 95.25 122 ALA A CA 1
ATOM 939 C C . ALA A 1 122 ? -15.042 -12.232 1.416 1.00 95.25 122 ALA A C 1
ATOM 941 O O . ALA A 1 122 ? -15.759 -11.408 0.850 1.00 95.25 122 ALA A O 1
ATOM 942 N N . ASN A 1 123 ? -14.101 -11.879 2.293 1.00 96.69 123 ASN A N 1
ATOM 943 C CA . ASN A 1 123 ? -13.847 -10.499 2.691 1.00 96.69 123 ASN A CA 1
ATOM 944 C C . ASN A 1 123 ? -13.388 -9.636 1.504 1.00 96.69 123 ASN A C 1
ATOM 946 O O . ASN A 1 123 ? -13.808 -8.490 1.385 1.00 96.69 123 ASN A O 1
ATOM 950 N N . ASN A 1 124 ? -12.563 -10.178 0.600 1.00 95.38 124 ASN A N 1
ATOM 951 C CA . ASN A 1 124 ? -12.153 -9.490 -0.628 1.00 95.38 124 ASN A CA 1
ATOM 952 C C . ASN A 1 124 ? -13.359 -9.155 -1.516 1.00 95.38 124 ASN A C 1
ATOM 954 O O . ASN A 1 124 ? -13.436 -8.053 -2.057 1.00 95.38 124 ASN A O 1
ATOM 958 N N . ALA A 1 125 ? -14.296 -10.098 -1.661 1.00 96.00 125 ALA A N 1
ATOM 959 C CA . ALA A 1 125 ? -15.518 -9.889 -2.432 1.00 96.00 125 ALA A CA 1
ATOM 960 C C . ALA A 1 125 ? -16.446 -8.857 -1.770 1.00 96.00 125 ALA A C 1
ATOM 962 O O . ALA A 1 125 ? -16.994 -8.006 -2.466 1.00 96.00 125 ALA A O 1
ATOM 963 N N . GLU A 1 126 ? -16.580 -8.895 -0.438 1.00 97.31 126 GLU A N 1
ATOM 964 C CA . GLU A 1 126 ? -17.294 -7.865 0.330 1.00 97.31 126 GLU A CA 1
ATOM 965 C C . GLU A 1 126 ? -16.664 -6.489 0.097 1.00 97.31 126 GLU A C 1
ATOM 967 O O . GLU A 1 126 ? -17.357 -5.556 -0.301 1.00 97.31 126 GLU A O 1
ATOM 972 N N . PHE A 1 127 ? -15.342 -6.378 0.265 1.00 97.06 127 PHE A N 1
ATOM 973 C CA . PHE A 1 127 ? -14.618 -5.127 0.076 1.00 97.06 127 PHE A CA 1
ATOM 974 C C . PHE A 1 127 ? -14.810 -4.561 -1.333 1.00 97.06 127 PHE A C 1
ATOM 976 O O . PHE A 1 127 ? -15.046 -3.362 -1.474 1.00 97.06 127 PHE A O 1
ATOM 983 N N . ALA A 1 128 ? -14.746 -5.396 -2.372 1.00 95.75 128 ALA A N 1
ATOM 984 C CA . ALA A 1 128 ? -14.961 -4.979 -3.759 1.00 95.75 128 ALA A CA 1
ATOM 985 C C . ALA A 1 128 ? -16.371 -4.420 -4.024 1.00 95.75 128 ALA A C 1
ATOM 987 O O . ALA A 1 128 ? -16.536 -3.594 -4.915 1.00 95.75 128 ALA A O 1
ATOM 988 N N . GLY A 1 129 ? -17.373 -4.835 -3.244 1.00 96.69 129 GLY A N 1
ATOM 989 C CA . GLY A 1 129 ? -18.747 -4.346 -3.360 1.00 96.69 129 GLY A CA 1
ATOM 990 C C . GLY A 1 129 ? -19.036 -3.026 -2.638 1.00 96.69 129 GLY A C 1
ATOM 991 O O . GLY A 1 129 ? -20.108 -2.465 -2.849 1.00 96.69 129 GLY A O 1
ATOM 992 N N . LEU A 1 130 ? -18.120 -2.535 -1.796 1.00 97.12 130 LEU A N 1
ATOM 993 C CA . LEU A 1 130 ? -18.342 -1.327 -0.995 1.00 97.12 130 LEU A CA 1
ATOM 994 C C . LEU A 1 130 ? -18.428 -0.065 -1.849 1.00 97.12 130 LEU A C 1
ATOM 996 O O . LEU A 1 130 ? -17.672 0.114 -2.810 1.00 97.12 130 LEU A O 1
ATOM 1000 N N . ASN A 1 131 ? -19.242 0.888 -1.399 1.00 95.38 131 ASN A N 1
ATOM 1001 C CA . ASN A 1 131 ? -19.156 2.253 -1.889 1.00 95.38 131 ASN A CA 1
ATOM 1002 C C . ASN A 1 131 ? -17.880 2.923 -1.356 1.00 95.38 131 ASN A C 1
ATOM 1004 O O . ASN A 1 131 ? -17.820 3.374 -0.209 1.00 95.38 131 ASN A O 1
ATOM 1008 N N . LYS A 1 132 ? -16.859 3.022 -2.213 1.00 92.19 132 LYS A N 1
ATOM 1009 C CA . LYS A 1 132 ? -15.543 3.558 -1.840 1.00 92.19 132 LYS A CA 1
ATOM 1010 C C . LYS A 1 132 ? -15.587 5.014 -1.368 1.00 92.19 132 LYS A C 1
ATOM 1012 O O . LYS A 1 132 ? -14.783 5.391 -0.525 1.00 92.19 132 LYS A O 1
ATOM 1017 N N . GLU A 1 133 ? -16.560 5.807 -1.820 1.00 91.81 133 GLU A N 1
ATOM 1018 C CA . GLU A 1 133 ? -16.738 7.201 -1.377 1.00 91.81 133 GLU A CA 1
ATOM 1019 C C . GLU A 1 133 ? -17.137 7.316 0.100 1.00 91.81 133 GLU A C 1
ATOM 1021 O O . GLU A 1 133 ? -16.878 8.333 0.749 1.00 91.81 133 GLU A O 1
ATOM 1026 N N . LEU A 1 134 ? -17.716 6.251 0.659 1.00 92.69 134 LEU A N 1
ATOM 1027 C CA . LEU A 1 134 ? -18.099 6.150 2.064 1.00 92.69 134 LEU A CA 1
ATOM 1028 C C . LEU A 1 134 ? -17.002 5.527 2.932 1.00 92.69 134 LEU A C 1
ATOM 1030 O O . LEU A 1 134 ? -17.306 4.932 3.959 1.00 92.69 134 LEU A O 1
ATOM 1034 N N . GLY A 1 135 ? -15.729 5.655 2.568 1.00 89.12 135 GLY A N 1
ATOM 1035 C CA . GLY A 1 135 ? -14.653 5.277 3.479 1.00 89.12 135 GLY A CA 1
ATOM 1036 C C . GLY A 1 135 ? -13.366 6.050 3.276 1.00 89.12 135 GLY A C 1
ATOM 1037 O O . GLY A 1 135 ? -13.290 6.941 2.428 1.00 89.12 135 GLY A O 1
ATOM 1038 N N . ASP A 1 136 ? -12.390 5.770 4.129 1.00 85.25 136 ASP A N 1
ATOM 1039 C CA . ASP A 1 136 ? -11.095 6.446 4.146 1.00 85.25 136 ASP A CA 1
ATOM 1040 C C . ASP A 1 136 ? -9.966 5.463 3.930 1.00 85.25 136 ASP A C 1
ATOM 1042 O O . ASP A 1 136 ? -9.930 4.398 4.537 1.00 85.25 136 ASP A O 1
ATOM 1046 N N . ASN A 1 137 ? -9.016 5.858 3.091 1.00 82.00 137 ASN A N 1
ATOM 1047 C CA . ASN A 1 137 ? -7.868 5.042 2.740 1.00 82.00 137 ASN A CA 1
ATOM 1048 C C . ASN A 1 137 ? -6.752 5.234 3.772 1.00 82.00 137 ASN A C 1
ATOM 1050 O O . ASN A 1 137 ? -6.315 6.361 4.002 1.00 82.00 137 ASN A O 1
ATOM 1054 N N . SER A 1 138 ? -6.247 4.172 4.397 1.00 79.56 138 SER A N 1
ATOM 1055 C CA . SER A 1 138 ? -4.877 4.176 4.926 1.00 79.56 138 SER A CA 1
ATOM 1056 C C . SER A 1 138 ? -3.964 3.789 3.772 1.00 79.56 138 SER A C 1
ATOM 1058 O O . SER A 1 138 ? -4.002 2.654 3.295 1.00 79.56 138 SER A O 1
ATOM 1060 N N . ILE A 1 139 ? -3.203 4.766 3.291 1.00 69.12 139 ILE A N 1
ATOM 1061 C CA . ILE A 1 139 ? -2.262 4.632 2.176 1.00 69.12 139 ILE A CA 1
ATOM 1062 C C . ILE A 1 139 ? -0.830 4.687 2.701 1.00 69.12 139 ILE A C 1
ATOM 1064 O O . ILE A 1 139 ? -0.593 5.110 3.835 1.00 69.12 139 ILE A O 1
ATOM 1068 N N . ASN A 1 140 ? 0.138 4.271 1.887 1.00 61.25 140 ASN A N 1
ATOM 1069 C CA . ASN A 1 140 ? 1.511 4.700 2.132 1.00 61.25 140 ASN A CA 1
ATOM 1070 C C . ASN A 1 140 ? 1.656 6.173 1.736 1.00 61.25 140 ASN A C 1
ATOM 1072 O O . ASN A 1 140 ? 0.948 6.657 0.856 1.00 61.25 140 ASN A O 1
ATOM 1076 N N . LYS A 1 141 ? 2.637 6.878 2.319 1.00 57.81 141 LYS A N 1
ATOM 1077 C CA . LYS A 1 141 ? 3.004 8.238 1.874 1.00 57.81 141 LYS A CA 1
ATOM 1078 C C . LYS A 1 141 ? 3.277 8.318 0.365 1.00 57.81 141 LYS A C 1
ATOM 1080 O O . LYS A 1 141 ? 3.084 9.371 -0.235 1.00 57.81 141 LYS A O 1
ATOM 1085 N N . ILE A 1 142 ? 3.698 7.202 -0.230 1.00 62.41 142 ILE A N 1
ATOM 1086 C CA . ILE A 1 142 ? 3.735 6.992 -1.671 1.00 62.41 142 ILE A CA 1
ATOM 1087 C C . ILE A 1 142 ? 3.379 5.532 -1.988 1.00 62.41 142 ILE A C 1
ATOM 1089 O O . ILE A 1 142 ? 3.917 4.617 -1.366 1.00 62.41 142 ILE A O 1
ATOM 1093 N N . ASP A 1 143 ? 2.513 5.322 -2.974 1.00 63.53 143 ASP A N 1
ATOM 1094 C CA . ASP A 1 143 ? 2.233 4.033 -3.612 1.00 63.53 143 ASP A CA 1
ATOM 1095 C C . ASP A 1 143 ? 2.504 4.151 -5.120 1.00 63.53 143 ASP A C 1
ATOM 1097 O O . ASP A 1 143 ? 2.239 5.194 -5.728 1.00 63.53 143 ASP A O 1
ATOM 1101 N N . VAL A 1 144 ? 3.044 3.101 -5.751 1.00 65.94 144 VAL A N 1
ATOM 1102 C CA . VAL A 1 144 ? 3.386 3.132 -7.184 1.00 65.94 144 VAL A CA 1
ATOM 1103 C C . VAL A 1 144 ? 2.669 2.013 -7.931 1.00 65.94 144 VAL A C 1
ATOM 1105 O O . VAL A 1 144 ? 2.908 0.827 -7.725 1.00 65.94 144 VAL A O 1
ATOM 1108 N N . LEU A 1 145 ? 1.814 2.387 -8.876 1.00 71.12 145 LEU A N 1
ATOM 1109 C CA . LEU A 1 145 ? 1.139 1.457 -9.774 1.00 71.12 145 LEU A CA 1
ATOM 1110 C C . LEU A 1 145 ? 1.681 1.631 -11.183 1.00 71.12 145 LEU A C 1
ATOM 1112 O O . LEU A 1 145 ? 1.560 2.698 -11.774 1.00 71.12 145 LEU A O 1
ATOM 1116 N N . ILE A 1 146 ? 2.231 0.572 -11.757 1.00 73.31 146 ILE A N 1
ATOM 1117 C CA . ILE A 1 146 ? 2.786 0.590 -13.105 1.00 73.31 146 ILE A CA 1
ATOM 1118 C C . ILE A 1 146 ? 1.881 -0.260 -13.989 1.00 73.31 146 ILE A C 1
ATOM 1120 O O . ILE A 1 146 ? 1.816 -1.484 -13.870 1.00 73.31 146 ILE A O 1
ATOM 1124 N N . LYS A 1 147 ? 1.133 0.416 -14.859 1.00 68.00 147 LYS A N 1
ATOM 1125 C CA . LYS A 1 147 ? 0.233 -0.201 -15.833 1.00 68.00 147 LYS A CA 1
ATOM 1126 C C . LYS A 1 147 ? 0.837 -0.159 -17.228 1.00 68.00 147 LYS A C 1
ATOM 1128 O O . LYS A 1 147 ? 1.674 0.685 -17.545 1.00 68.00 147 LYS A O 1
ATOM 1133 N N . ALA A 1 148 ? 0.286 -1.013 -18.077 1.00 53.84 148 ALA A N 1
ATOM 1134 C CA . ALA A 1 148 ? 0.347 -0.899 -19.524 1.00 53.84 148 ALA A CA 1
ATOM 1135 C C . ALA A 1 148 ? 1.680 -1.250 -20.185 1.00 53.84 148 ALA A C 1
ATOM 1137 O O . ALA A 1 148 ? 2.022 -0.625 -21.175 1.00 53.84 148 ALA A O 1
ATOM 1138 N N . PHE A 1 149 ? 2.372 -2.307 -19.753 1.00 60.78 149 PHE A N 1
ATOM 1139 C CA . PHE A 1 149 ? 3.082 -3.108 -20.757 1.00 60.78 149 PHE A CA 1
ATOM 1140 C C . PHE A 1 149 ? 2.013 -3.955 -21.456 1.00 60.78 149 PHE A C 1
ATOM 1142 O O . PHE A 1 149 ? 1.536 -4.940 -20.904 1.00 60.78 149 PHE A O 1
ATOM 1149 N N . ASP A 1 150 ? 1.559 -3.564 -22.642 1.00 55.03 150 ASP A N 1
ATOM 1150 C CA . ASP A 1 150 ? 0.488 -4.262 -23.385 1.00 55.03 150 ASP A CA 1
ATOM 1151 C C . ASP A 1 150 ? 0.929 -5.621 -23.976 1.00 55.03 150 ASP A C 1
ATOM 1153 O O . ASP A 1 150 ? 0.280 -6.177 -24.864 1.00 55.03 150 ASP A O 1
ATOM 1157 N N . GLY A 1 151 ? 2.091 -6.135 -23.550 1.00 55.22 151 GLY A N 1
ATOM 1158 C CA . GLY A 1 151 ? 2.716 -7.345 -24.084 1.00 55.22 151 GLY A CA 1
ATOM 1159 C C . GLY A 1 151 ? 3.076 -7.253 -25.572 1.00 55.22 151 GLY A C 1
ATOM 1160 O O . GLY A 1 151 ? 3.478 -8.253 -26.166 1.00 55.22 151 GLY A O 1
ATOM 1161 N N . LYS A 1 152 ? 2.951 -6.068 -26.184 1.00 59.81 152 LYS A N 1
ATOM 1162 C CA . LYS A 1 152 ? 3.254 -5.790 -27.598 1.00 59.81 152 LYS A CA 1
ATOM 1163 C C . LYS A 1 152 ? 4.288 -4.680 -27.748 1.00 59.81 152 LYS A C 1
ATOM 1165 O O . LYS A 1 152 ? 5.013 -4.645 -28.739 1.00 59.81 152 LYS A O 1
ATOM 1170 N N . THR A 1 153 ? 4.374 -3.794 -26.766 1.00 69.19 153 THR A N 1
ATOM 1171 C CA . THR A 1 153 ? 5.243 -2.630 -26.727 1.00 69.19 153 THR A CA 1
ATOM 1172 C C . THR A 1 153 ? 6.048 -2.609 -25.431 1.00 69.19 153 THR A C 1
ATOM 1174 O O . THR A 1 153 ? 5.659 -3.160 -24.404 1.00 69.19 153 THR A O 1
ATOM 1177 N N . ARG A 1 154 ? 7.207 -1.953 -25.491 1.00 75.00 154 ARG A N 1
ATOM 1178 C CA . ARG A 1 154 ? 8.099 -1.730 -24.344 1.00 75.00 154 ARG A CA 1
ATOM 1179 C C . ARG A 1 154 ? 7.698 -0.527 -23.486 1.00 75.00 154 ARG A C 1
ATOM 1181 O O . ARG A 1 154 ? 8.441 -0.149 -22.590 1.00 75.00 154 ARG A O 1
ATOM 1188 N N . PHE A 1 155 ? 6.602 0.145 -23.828 1.00 80.25 155 PHE A N 1
ATOM 1189 C CA . PHE A 1 155 ? 6.156 1.371 -23.172 1.00 80.25 155 PHE A CA 1
ATOM 1190 C C . PHE A 1 155 ? 5.081 1.029 -22.154 1.00 80.25 155 PHE A C 1
ATOM 1192 O O . PHE A 1 155 ? 4.323 0.102 -22.386 1.00 80.25 155 PHE A O 1
ATOM 1199 N N . GLY A 1 156 ? 5.015 1.798 -21.074 1.00 82.81 156 GLY A N 1
ATOM 1200 C CA . GLY A 1 156 ? 3.957 1.724 -20.078 1.00 82.81 156 GLY A CA 1
ATOM 1201 C C . GLY A 1 156 ? 3.721 3.070 -19.409 1.00 82.81 156 GLY A C 1
ATOM 1202 O O . GLY A 1 156 ? 4.274 4.098 -19.811 1.00 82.81 156 GLY A O 1
ATOM 1203 N N . THR A 1 157 ? 2.883 3.064 -18.379 1.00 84.81 157 THR A N 1
ATOM 1204 C CA . THR A 1 157 ? 2.540 4.240 -17.578 1.00 84.81 157 THR A CA 1
ATOM 1205 C C . THR A 1 157 ? 2.647 3.908 -16.094 1.00 84.81 157 THR A C 1
ATOM 1207 O O . THR A 1 157 ? 1.967 3.012 -15.599 1.00 84.81 157 THR A O 1
ATOM 1210 N N . ALA A 1 158 ? 3.481 4.651 -15.374 1.00 85.44 158 ALA A N 1
ATOM 1211 C CA . ALA A 1 158 ? 3.542 4.631 -13.922 1.00 85.44 158 ALA A CA 1
ATOM 1212 C C . ALA A 1 158 ? 2.654 5.733 -13.332 1.00 85.44 158 ALA A C 1
ATOM 1214 O O . ALA A 1 158 ? 2.678 6.883 -13.770 1.00 85.44 158 ALA A O 1
ATOM 1215 N N . TYR A 1 159 ? 1.886 5.361 -12.318 1.00 83.56 159 TYR A N 1
ATOM 1216 C CA . TYR A 1 159 ? 1.026 6.209 -11.511 1.00 83.56 159 TYR A CA 1
ATOM 1217 C C . TYR A 1 159 ? 1.609 6.228 -10.099 1.00 83.56 159 TYR A C 1
ATOM 1219 O O . TYR A 1 159 ? 1.655 5.194 -9.434 1.00 83.56 159 TYR A O 1
ATOM 1227 N N . PHE A 1 160 ? 2.075 7.393 -9.663 1.00 81.56 160 PHE A N 1
ATOM 1228 C CA . PHE A 1 160 ? 2.587 7.618 -8.316 1.00 81.56 160 PHE A CA 1
ATOM 1229 C C . PHE A 1 160 ? 1.492 8.288 -7.496 1.00 81.56 160 PHE A C 1
ATOM 1231 O O . PHE A 1 160 ? 1.142 9.445 -7.735 1.00 81.56 160 PHE A O 1
ATOM 1238 N N . TYR A 1 161 ? 0.937 7.544 -6.554 1.00 75.62 161 TYR A N 1
ATOM 1239 C CA . TYR A 1 161 ? -0.073 8.007 -5.622 1.00 75.62 161 TYR A CA 1
ATOM 1240 C C . TYR A 1 161 ? 0.632 8.544 -4.379 1.00 75.62 161 TYR A C 1
ATOM 1242 O O . TYR A 1 161 ? 1.195 7.767 -3.616 1.00 75.62 161 TYR A O 1
ATOM 1250 N N . ILE A 1 162 ? 0.650 9.864 -4.208 1.00 73.12 162 ILE A N 1
ATOM 1251 C CA . ILE A 1 162 ? 1.345 10.536 -3.103 1.00 73.12 162 ILE A CA 1
ATOM 1252 C C . ILE A 1 162 ? 0.305 11.016 -2.090 1.00 73.12 162 ILE A C 1
ATOM 1254 O O . ILE A 1 162 ? -0.721 11.582 -2.477 1.00 73.12 162 ILE A O 1
ATOM 1258 N N . ASP A 1 163 ? 0.561 10.790 -0.802 1.00 64.12 163 ASP A N 1
ATOM 1259 C CA . ASP A 1 163 ? -0.334 11.232 0.269 1.00 64.12 163 ASP A CA 1
ATOM 1260 C C . ASP A 1 163 ? -0.499 12.759 0.268 1.00 64.12 163 ASP A C 1
ATOM 1262 O O . ASP A 1 163 ? 0.453 13.518 0.080 1.00 64.12 163 ASP A O 1
ATOM 1266 N N . GLY A 1 164 ? -1.740 13.210 0.439 1.00 59.03 164 GLY A N 1
ATOM 1267 C CA . GLY A 1 164 ? -2.125 14.618 0.324 1.00 59.03 164 GLY A CA 1
ATOM 1268 C C . GLY A 1 164 ? -2.333 15.141 -1.106 1.00 59.03 164 GLY A C 1
ATOM 1269 O O . GLY A 1 164 ? -2.830 16.258 -1.261 1.00 59.03 164 GLY A O 1
ATOM 1270 N N . GLU A 1 165 ? -2.028 14.369 -2.158 1.00 65.56 165 GLU A N 1
ATOM 1271 C CA . GLU A 1 165 ? -2.357 14.740 -3.543 1.00 65.56 165 GLU A CA 1
ATOM 1272 C C . GLU A 1 165 ? -3.699 14.134 -3.972 1.00 65.56 165 GLU A C 1
ATOM 1274 O O . GLU A 1 165 ? -3.957 12.963 -3.725 1.00 65.56 165 GLU A O 1
ATOM 1279 N N . GLN A 1 166 ? -4.558 14.915 -4.643 1.00 55.97 166 GLN A N 1
ATOM 1280 C CA . GLN A 1 166 ? -5.884 14.462 -5.113 1.00 55.97 166 GLN A CA 1
ATOM 1281 C C . GLN A 1 166 ? -5.844 13.598 -6.383 1.00 55.97 166 GLN A C 1
ATOM 1283 O O . GLN A 1 166 ? -6.858 13.014 -6.759 1.00 55.97 166 GLN A O 1
ATOM 1288 N N . GLN A 1 167 ? -4.725 13.596 -7.107 1.00 68.44 167 GLN A N 1
ATOM 1289 C CA . GLN A 1 167 ? -4.544 12.867 -8.361 1.00 68.44 167 GLN A CA 1
ATOM 1290 C C . GLN A 1 167 ? -3.139 12.267 -8.388 1.00 68.44 167 GLN A C 1
ATOM 1292 O O . GLN A 1 167 ? -2.210 12.913 -7.901 1.00 68.44 167 GLN A O 1
ATOM 1297 N N . PRO A 1 168 ? -2.949 11.074 -8.976 1.00 75.81 168 PRO A N 1
ATOM 1298 C CA . PRO A 1 168 ? -1.622 10.500 -9.106 1.00 75.81 168 PRO A CA 1
ATOM 1299 C C . PRO A 1 168 ? -0.768 11.328 -10.065 1.00 75.81 168 PRO A C 1
ATOM 1301 O O . PRO A 1 168 ? -1.240 11.814 -11.098 1.00 75.81 168 PRO A O 1
ATOM 1304 N N . ARG A 1 169 ? 0.530 11.403 -9.782 1.00 83.12 169 ARG A N 1
ATOM 1305 C CA . ARG A 1 169 ? 1.499 11.884 -10.765 1.00 83.12 169 ARG A CA 1
ATOM 1306 C C . ARG A 1 169 ? 1.736 10.785 -11.789 1.00 83.12 169 ARG A C 1
ATOM 1308 O O . ARG A 1 169 ? 2.034 9.645 -11.436 1.00 83.12 169 ARG A O 1
ATOM 1315 N N . VAL A 1 170 ? 1.594 11.129 -13.063 1.00 84.06 170 VAL A N 1
ATOM 1316 C CA . VAL A 1 170 ? 1.641 10.167 -14.168 1.00 84.06 170 VAL A CA 1
ATOM 1317 C C . VAL A 1 170 ? 2.947 10.319 -14.933 1.00 84.06 170 VAL A C 1
ATOM 1319 O O . VAL A 1 170 ? 3.300 11.415 -15.366 1.00 84.06 170 VAL A O 1
ATOM 1322 N N . VAL A 1 171 ? 3.654 9.207 -15.113 1.00 85.19 171 VAL A N 1
ATOM 1323 C CA . VAL A 1 171 ? 4.944 9.143 -15.800 1.00 85.19 171 VAL A CA 1
ATOM 1324 C C . VAL A 1 171 ? 4.887 8.068 -16.873 1.00 85.19 171 VAL A C 1
ATOM 1326 O O . VAL A 1 171 ? 4.479 6.937 -16.617 1.00 85.19 171 VAL A O 1
ATOM 1329 N N . ARG A 1 172 ? 5.319 8.403 -18.089 1.00 85.25 172 ARG A N 1
ATOM 1330 C CA . ARG A 1 172 ? 5.554 7.394 -19.123 1.00 85.25 172 ARG A CA 1
ATOM 1331 C C . ARG A 1 172 ? 6.798 6.597 -18.749 1.00 85.25 172 ARG A C 1
ATOM 1333 O O . ARG A 1 172 ? 7.826 7.199 -18.464 1.00 85.25 172 ARG A O 1
ATOM 1340 N N . VAL A 1 173 ? 6.709 5.274 -18.807 1.00 84.19 173 VAL A N 1
ATOM 1341 C CA . VAL A 1 173 ? 7.836 4.386 -18.508 1.00 84.19 173 VAL A CA 1
ATOM 1342 C C . VAL A 1 173 ? 8.207 3.493 -19.685 1.00 84.19 173 VAL A C 1
ATOM 1344 O O . VAL A 1 173 ? 7.394 3.274 -20.590 1.00 84.19 173 VAL A O 1
ATOM 1347 N N . THR A 1 174 ? 9.425 2.952 -19.670 1.00 83.75 174 THR A N 1
ATOM 1348 C CA . THR A 1 174 ? 9.849 1.881 -20.584 1.00 83.75 174 THR A CA 1
ATOM 1349 C C . THR A 1 174 ? 10.424 0.676 -19.851 1.00 83.75 174 THR A C 1
ATOM 1351 O O . THR A 1 174 ? 11.024 0.816 -18.791 1.00 83.75 174 THR A O 1
ATOM 1354 N N . SER A 1 175 ? 10.241 -0.524 -20.407 1.00 82.56 175 SER A N 1
ATOM 1355 C CA . SER A 1 175 ? 10.856 -1.760 -19.914 1.00 82.56 175 SER A CA 1
ATOM 1356 C C . SER A 1 175 ? 11.009 -2.787 -21.031 1.00 82.56 175 SER A C 1
ATOM 1358 O O . SER A 1 175 ? 10.156 -2.892 -21.909 1.00 82.56 175 SER A O 1
ATOM 1360 N N . GLY A 1 176 ? 12.082 -3.577 -20.977 1.00 73.06 176 GLY A N 1
ATOM 1361 C CA . GLY A 1 176 ? 12.394 -4.587 -21.985 1.00 73.06 176 GLY A CA 1
ATOM 1362 C C . GLY A 1 176 ? 13.110 -3.980 -23.190 1.00 73.06 176 GLY A C 1
ATOM 1363 O O . GLY A 1 176 ? 12.600 -3.095 -23.881 1.00 73.06 176 GLY A O 1
ATOM 1364 N N . ASN A 1 177 ? 14.327 -4.456 -23.445 1.00 66.25 177 ASN A N 1
ATOM 1365 C CA . ASN A 1 177 ? 15.169 -4.024 -24.555 1.00 66.25 177 ASN A CA 1
ATOM 1366 C C . ASN A 1 177 ? 14.659 -4.657 -25.865 1.00 66.25 177 ASN A C 1
ATOM 1368 O O . ASN A 1 177 ? 15.223 -5.631 -26.355 1.00 66.25 177 ASN A O 1
ATOM 1372 N N . GLU A 1 178 ? 13.538 -4.128 -26.372 1.00 64.81 178 GLU A N 1
ATOM 1373 C CA . GLU A 1 178 ? 12.867 -4.470 -27.646 1.00 64.81 178 GLU A CA 1
ATOM 1374 C C . GLU A 1 178 ? 12.022 -5.755 -27.668 1.00 64.81 178 GLU A C 1
ATOM 1376 O O . GLU A 1 178 ? 11.295 -5.988 -28.632 1.00 64.81 178 GLU A O 1
ATOM 1381 N N . ASN A 1 179 ? 12.052 -6.569 -26.612 1.00 71.56 179 ASN A N 1
ATOM 1382 C CA . ASN A 1 179 ? 11.214 -7.761 -26.508 1.00 71.56 179 ASN A CA 1
ATOM 1383 C C . ASN A 1 179 ? 10.062 -7.520 -25.530 1.00 71.56 179 ASN A C 1
ATOM 1385 O O . ASN A 1 179 ? 10.349 -7.276 -24.364 1.00 71.56 179 ASN A O 1
ATOM 1389 N N . PRO A 1 180 ? 8.790 -7.618 -25.948 1.00 73.31 180 PRO A N 1
ATOM 1390 C CA . PRO A 1 180 ? 7.665 -7.373 -25.056 1.00 73.31 180 PRO A CA 1
ATOM 1391 C C . PRO A 1 180 ? 7.248 -8.602 -24.223 1.00 73.31 180 PRO A C 1
ATOM 1393 O O . PRO A 1 180 ? 6.349 -8.483 -23.395 1.00 73.31 180 PRO A O 1
ATOM 1396 N N . ASP A 1 181 ? 7.872 -9.774 -24.407 1.00 81.88 181 ASP A N 1
ATOM 1397 C CA . ASP A 1 181 ? 7.556 -10.987 -23.639 1.00 81.88 181 ASP A CA 1
ATOM 1398 C C . ASP A 1 181 ? 8.235 -10.965 -22.250 1.00 81.88 181 ASP A C 1
ATOM 1400 O O . ASP A 1 181 ? 9.457 -11.145 -22.168 1.00 81.88 181 ASP A O 1
ATOM 1404 N N . PRO A 1 182 ? 7.482 -10.807 -21.139 1.00 79.06 182 PRO A N 1
ATOM 1405 C CA . PRO A 1 182 ? 8.040 -10.722 -19.784 1.00 79.06 182 PRO A CA 1
ATOM 1406 C C . PRO A 1 182 ? 8.761 -11.994 -19.323 1.00 79.06 182 PRO A C 1
ATOM 1408 O O . PRO A 1 182 ? 9.571 -11.944 -18.392 1.00 79.06 182 PRO A O 1
ATOM 1411 N N . LYS A 1 183 ? 8.494 -13.135 -19.972 1.00 84.06 183 LYS A N 1
ATOM 1412 C CA . LYS A 1 183 ? 9.120 -14.425 -19.649 1.00 84.06 183 LYS A CA 1
ATOM 1413 C C . LYS A 1 183 ? 10.549 -14.524 -20.175 1.00 84.06 183 LYS A C 1
ATOM 1415 O O . LYS A 1 183 ? 11.297 -15.415 -19.774 1.00 84.06 183 LYS A O 1
ATOM 1420 N N . GLN A 1 184 ? 10.939 -13.634 -21.086 1.00 79.50 184 GLN A N 1
ATOM 1421 C CA . GLN A 1 184 ? 12.250 -13.672 -21.722 1.00 79.50 184 GLN A CA 1
ATOM 1422 C C . GLN A 1 184 ? 13.288 -13.059 -20.797 1.00 79.50 184 GLN A C 1
ATOM 1424 O O . GLN A 1 184 ? 13.360 -11.841 -20.608 1.00 79.50 184 GLN A O 1
ATOM 1429 N N . LYS A 1 185 ? 14.128 -13.928 -20.242 1.00 75.38 185 LYS A N 1
ATOM 1430 C CA . LYS A 1 185 ? 15.249 -13.527 -19.404 1.00 75.38 185 LYS A CA 1
ATOM 1431 C C . LYS A 1 185 ? 16.159 -12.536 -20.147 1.00 75.38 185 LYS A C 1
ATOM 1433 O O . LYS A 1 185 ? 16.452 -12.711 -21.329 1.00 75.38 185 LYS A O 1
ATOM 1438 N N . ASP A 1 186 ? 16.553 -11.480 -19.439 1.00 70.44 186 ASP A N 1
ATOM 1439 C CA . ASP A 1 186 ? 17.475 -10.415 -19.865 1.00 70.44 186 ASP A CA 1
ATOM 1440 C C . ASP A 1 186 ? 17.058 -9.614 -21.118 1.00 70.44 186 ASP A C 1
ATOM 1442 O O . ASP A 1 186 ? 17.843 -8.838 -21.663 1.00 70.44 186 ASP A O 1
ATOM 1446 N N . LYS A 1 187 ? 15.817 -9.781 -21.589 1.00 74.75 187 LYS A N 1
ATOM 1447 C CA . LYS A 1 187 ? 15.297 -9.104 -22.791 1.00 74.75 187 LYS A CA 1
ATOM 1448 C C . LYS A 1 187 ? 13.902 -8.537 -22.591 1.00 74.75 187 LYS A C 1
ATOM 1450 O O . LYS A 1 187 ? 13.620 -7.448 -23.080 1.00 74.75 187 LYS A O 1
ATOM 1455 N N . GLY A 1 188 ? 13.051 -9.289 -21.899 1.00 76.44 188 GLY A N 1
ATOM 1456 C CA . GLY A 1 188 ? 11.663 -8.937 -21.650 1.00 76.44 188 GLY A CA 1
ATOM 1457 C C . GLY A 1 188 ? 11.498 -7.776 -20.671 1.00 76.44 188 GLY A C 1
ATOM 1458 O O . GLY A 1 188 ? 12.409 -7.509 -19.878 1.00 76.44 188 GLY A O 1
ATOM 1459 N N . PRO A 1 189 ? 10.332 -7.119 -20.655 1.00 84.81 189 PRO A N 1
ATOM 1460 C CA . PRO A 1 189 ? 9.961 -6.167 -19.613 1.00 84.81 189 PRO A CA 1
ATOM 1461 C C . PRO A 1 189 ? 9.915 -6.822 -18.226 1.00 84.81 189 PRO A C 1
ATOM 1463 O O . PRO A 1 189 ? 9.916 -8.051 -18.113 1.00 84.81 189 PRO A O 1
ATOM 1466 N N . THR A 1 190 ? 9.908 -6.020 -17.160 1.00 86.81 190 THR A N 1
ATOM 1467 C CA . THR A 1 190 ? 9.771 -6.509 -15.777 1.00 86.81 190 THR A CA 1
ATOM 1468 C C . THR A 1 190 ? 8.509 -7.371 -15.640 1.00 86.81 190 THR A C 1
ATOM 1470 O O . THR A 1 190 ? 7.436 -6.893 -16.012 1.00 86.81 190 THR A O 1
ATOM 1473 N N . PRO A 1 191 ? 8.588 -8.620 -15.142 1.00 87.44 191 PRO A N 1
ATOM 1474 C CA . PRO A 1 191 ? 7.424 -9.494 -15.031 1.00 87.44 191 PRO A CA 1
ATOM 1475 C C . PRO A 1 191 ? 6.251 -8.862 -14.275 1.00 87.44 191 PRO A C 1
ATOM 1477 O O . PRO A 1 191 ? 6.430 -8.028 -13.390 1.00 87.44 191 PRO A O 1
ATOM 1480 N N . ALA A 1 192 ? 5.033 -9.260 -14.642 1.00 87.06 192 ALA A N 1
ATOM 1481 C CA . ALA A 1 192 ? 3.840 -8.863 -13.907 1.00 87.06 192 ALA A CA 1
ATOM 1482 C C . ALA A 1 192 ? 3.888 -9.423 -12.481 1.00 87.06 192 ALA A C 1
ATOM 1484 O O . ALA A 1 192 ? 4.323 -10.555 -12.268 1.00 87.06 192 ALA A O 1
ATOM 1485 N N . GLY A 1 193 ? 3.373 -8.660 -11.525 1.00 82.31 193 GLY A N 1
ATOM 1486 C CA . GLY A 1 193 ? 3.309 -9.076 -10.132 1.00 82.31 193 GLY A CA 1
ATOM 1487 C C . GLY A 1 193 ? 3.534 -7.922 -9.175 1.00 82.31 193 GLY A C 1
ATOM 1488 O O . GLY A 1 193 ? 3.462 -6.749 -9.549 1.00 82.31 193 GLY A O 1
ATOM 1489 N N . THR A 1 194 ? 3.797 -8.279 -7.926 1.00 81.31 194 THR A N 1
ATOM 1490 C CA . THR A 1 194 ? 3.979 -7.324 -6.839 1.00 81.31 194 THR A CA 1
ATOM 1491 C C . THR A 1 194 ? 5.432 -7.298 -6.407 1.00 81.31 194 THR A C 1
ATOM 1493 O O . THR A 1 194 ? 6.083 -8.329 -6.212 1.00 81.31 194 THR A O 1
ATOM 1496 N N . TYR A 1 195 ? 5.932 -6.086 -6.273 1.00 84.44 195 TYR A N 1
ATOM 1497 C CA . TYR A 1 195 ? 7.286 -5.775 -5.876 1.00 84.44 195 TYR A CA 1
ATOM 1498 C C . TYR A 1 195 ? 7.236 -4.780 -4.724 1.00 84.44 195 TYR A C 1
ATOM 1500 O O . TYR A 1 195 ? 6.210 -4.143 -4.481 1.00 84.44 195 TYR A O 1
ATOM 1508 N N . THR A 1 196 ? 8.352 -4.619 -4.034 1.00 81.25 196 THR A N 1
ATOM 1509 C CA . THR A 1 196 ? 8.549 -3.540 -3.079 1.00 81.25 196 THR A CA 1
ATOM 1510 C C . THR A 1 196 ? 9.791 -2.737 -3.429 1.00 81.25 196 THR A C 1
ATOM 1512 O O . THR A 1 196 ? 10.754 -3.238 -4.012 1.00 81.25 196 THR A O 1
ATOM 1515 N N . ILE A 1 197 ? 9.742 -1.456 -3.090 1.00 82.81 197 ILE A N 1
ATOM 1516 C CA . ILE A 1 197 ? 10.886 -0.562 -3.048 1.00 82.81 197 ILE A CA 1
ATOM 1517 C C . ILE A 1 197 ? 11.211 -0.329 -1.578 1.00 82.81 197 ILE A C 1
ATOM 1519 O O . ILE A 1 197 ? 10.363 0.122 -0.812 1.00 82.81 197 ILE A O 1
ATOM 1523 N N . ASP A 1 198 ? 12.452 -0.605 -1.193 1.00 76.81 198 ASP A N 1
ATOM 1524 C CA . ASP A 1 198 ? 13.004 -0.167 0.085 1.00 76.81 198 ASP A CA 1
ATOM 1525 C C . ASP A 1 198 ? 13.622 1.234 -0.093 1.00 76.81 198 ASP A C 1
ATOM 1527 O O . ASP A 1 198 ? 14.618 1.368 -0.820 1.00 76.81 198 ASP A O 1
ATOM 1531 N N . PRO A 1 199 ? 13.080 2.280 0.560 1.00 76.06 199 PRO A N 1
ATOM 1532 C CA . PRO A 1 199 ? 13.629 3.634 0.500 1.00 76.06 199 PRO A CA 1
ATOM 1533 C C . PRO A 1 199 ? 15.116 3.714 0.852 1.00 76.06 199 PRO A C 1
ATOM 1535 O O . PRO A 1 199 ? 15.852 4.504 0.257 1.00 76.06 199 PRO A O 1
ATOM 1538 N N . ALA A 1 200 ? 15.596 2.862 1.767 1.00 71.44 200 ALA A N 1
ATOM 1539 C CA . ALA A 1 200 ? 17.000 2.826 2.168 1.00 71.44 200 ALA A CA 1
ATOM 1540 C C . ALA A 1 200 ? 17.923 2.310 1.049 1.00 71.44 200 ALA A C 1
ATOM 1542 O O . ALA A 1 200 ? 19.123 2.595 1.048 1.00 71.44 200 ALA A O 1
ATOM 1543 N N . LYS A 1 201 ? 17.372 1.585 0.067 1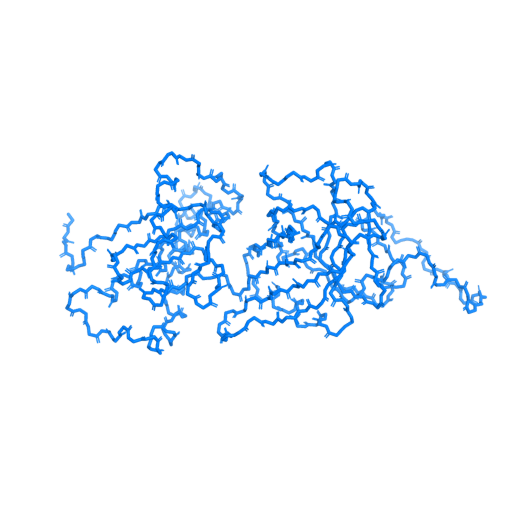.00 76.88 201 LYS A N 1
ATOM 1544 C CA . LYS A 1 201 ? 18.091 1.082 -1.113 1.00 76.88 201 LYS A CA 1
ATOM 1545 C C . LYS A 1 201 ? 18.033 2.052 -2.298 1.00 76.88 201 LYS A C 1
ATOM 1547 O O . LYS A 1 201 ? 18.573 1.734 -3.358 1.00 76.88 201 LYS A O 1
ATOM 1552 N N . ALA A 1 202 ? 17.419 3.230 -2.143 1.00 80.12 202 ALA A N 1
ATOM 1553 C CA . ALA A 1 202 ? 17.345 4.247 -3.188 1.00 80.12 202 ALA A CA 1
ATOM 1554 C C . ALA A 1 202 ? 18.673 5.011 -3.340 1.00 80.12 202 ALA A C 1
ATOM 1556 O O . ALA A 1 202 ? 19.095 5.801 -2.484 1.00 80.12 202 ALA A O 1
ATOM 1557 N N . GLN A 1 203 ? 19.328 4.816 -4.478 1.00 73.31 203 GLN A N 1
ATOM 1558 C CA . GLN A 1 203 ? 20.646 5.369 -4.771 1.00 73.31 203 GLN A CA 1
ATOM 1559 C C . GLN A 1 203 ? 20.527 6.635 -5.620 1.00 73.31 203 GLN A C 1
ATOM 1561 O O . GLN A 1 203 ? 19.737 6.683 -6.557 1.00 73.31 203 GLN A O 1
ATOM 1566 N N . ASN A 1 204 ? 21.338 7.646 -5.291 1.00 68.00 204 ASN A N 1
ATOM 1567 C CA . ASN A 1 204 ? 21.565 8.811 -6.148 1.00 68.00 204 ASN A CA 1
ATOM 1568 C C . ASN A 1 204 ? 22.857 8.546 -6.927 1.00 68.00 204 ASN A C 1
ATOM 1570 O O . ASN A 1 204 ? 23.869 8.208 -6.308 1.00 68.00 204 ASN A O 1
ATOM 1574 N N . MET A 1 205 ? 22.819 8.639 -8.252 1.00 63.19 205 MET A N 1
ATOM 1575 C CA . MET A 1 205 ? 23.951 8.277 -9.107 1.00 63.19 205 MET A CA 1
ATOM 1576 C C . MET A 1 205 ? 24.816 9.511 -9.375 1.00 63.19 205 MET A C 1
ATOM 1578 O O . MET A 1 205 ? 24.324 10.552 -9.808 1.00 63.19 205 MET A O 1
ATOM 1582 N N . SER A 1 206 ? 26.126 9.420 -9.117 1.00 55.78 206 SER A N 1
ATOM 1583 C CA . SER A 1 206 ? 27.046 10.511 -9.455 1.00 55.78 206 SER A CA 1
ATOM 1584 C C . SER A 1 206 ? 27.211 10.636 -10.978 1.00 55.78 206 SER A C 1
ATOM 1586 O O . SER A 1 206 ? 27.027 9.663 -11.709 1.00 55.78 206 SER A O 1
ATOM 1588 N N . LEU A 1 207 ? 27.641 11.803 -11.478 1.00 49.03 207 LEU A N 1
ATOM 1589 C CA . LEU A 1 207 ? 27.982 12.007 -12.902 1.00 49.03 207 LEU A CA 1
ATOM 1590 C C . LEU A 1 207 ? 28.949 10.943 -13.459 1.00 49.03 207 LEU A C 1
ATOM 1592 O O . LEU A 1 207 ? 28.895 10.622 -14.642 1.00 49.03 207 LEU A O 1
ATOM 1596 N N . ILE A 1 208 ? 29.825 10.382 -12.620 1.00 45.66 208 ILE A N 1
ATOM 1597 C CA . ILE A 1 208 ? 30.770 9.328 -13.014 1.00 45.66 208 ILE A CA 1
ATOM 1598 C C . ILE A 1 208 ? 30.059 7.970 -13.133 1.00 45.66 208 ILE A C 1
ATOM 1600 O O . ILE A 1 208 ? 30.340 7.216 -14.064 1.00 45.66 208 ILE A O 1
ATOM 1604 N N . ASP A 1 209 ? 29.103 7.676 -12.251 1.00 48.88 209 ASP A N 1
ATOM 1605 C CA . ASP A 1 209 ? 28.308 6.444 -12.304 1.00 48.88 209 ASP A CA 1
ATOM 1606 C C . ASP A 1 209 ? 27.300 6.459 -13.467 1.00 48.88 209 ASP A C 1
ATOM 1608 O O . ASP A 1 209 ? 27.087 5.420 -14.096 1.00 48.88 209 ASP A O 1
ATOM 1612 N N . ARG A 1 210 ? 26.773 7.645 -13.818 1.00 47.94 210 ARG A N 1
ATOM 1613 C CA . ARG A 1 210 ? 25.958 7.893 -15.026 1.00 47.94 210 ARG A CA 1
ATOM 1614 C C . ARG A 1 210 ? 26.704 7.538 -16.316 1.00 47.94 210 ARG A C 1
ATOM 1616 O O . ARG A 1 210 ? 26.127 6.969 -17.234 1.00 47.94 210 ARG A O 1
ATOM 1623 N N . ILE A 1 211 ? 28.006 7.835 -16.378 1.00 44.25 211 ILE A N 1
ATOM 1624 C CA . ILE A 1 211 ? 28.846 7.588 -17.564 1.00 44.25 211 ILE A CA 1
ATOM 1625 C C . ILE A 1 211 ? 29.315 6.126 -17.651 1.00 44.25 211 ILE A C 1
ATOM 1627 O O . ILE A 1 211 ? 29.503 5.609 -18.753 1.00 44.25 211 ILE A O 1
ATOM 1631 N N . LEU A 1 212 ? 29.535 5.455 -16.515 1.00 43.12 212 LEU A N 1
ATOM 1632 C CA . LEU A 1 212 ? 30.174 4.132 -16.474 1.00 43.12 212 LEU A CA 1
ATOM 1633 C C . LEU A 1 212 ? 29.208 2.943 -16.370 1.00 43.12 212 LEU A C 1
ATOM 1635 O O . LEU A 1 212 ? 29.673 1.809 -16.473 1.00 43.12 212 LEU A O 1
ATOM 1639 N N . GLY A 1 213 ? 27.905 3.165 -16.162 1.00 47.22 213 GLY A N 1
ATOM 1640 C CA . GLY A 1 213 ? 26.899 2.095 -16.121 1.00 47.22 213 GLY A CA 1
ATOM 1641 C C . GLY A 1 213 ? 27.230 0.965 -15.140 1.00 47.22 213 GLY A C 1
ATOM 1642 O O . GLY A 1 213 ? 26.990 -0.205 -15.437 1.00 47.22 213 GLY A O 1
ATOM 1643 N N . ARG A 1 214 ? 27.860 1.292 -14.001 1.00 44.66 214 ARG A N 1
ATOM 1644 C CA . ARG A 1 214 ? 28.381 0.292 -13.062 1.00 44.66 214 ARG A CA 1
ATOM 1645 C C . ARG A 1 214 ? 27.256 -0.353 -12.248 1.00 44.66 214 ARG A C 1
ATOM 1647 O O . ARG A 1 214 ? 26.636 0.260 -11.374 1.00 44.66 214 ARG A O 1
ATOM 1654 N N . ASP A 1 215 ? 27.067 -1.641 -12.490 1.00 39.06 215 ASP A N 1
ATOM 1655 C CA . ASP A 1 215 ? 26.448 -2.571 -11.553 1.00 39.06 215 ASP A CA 1
ATOM 1656 C C . ASP A 1 215 ? 27.347 -2.648 -10.301 1.00 39.06 215 ASP A C 1
ATOM 1658 O O . ASP A 1 215 ? 28.563 -2.848 -10.414 1.00 39.06 215 ASP A O 1
ATOM 1662 N N . GLN A 1 216 ? 26.812 -2.387 -9.104 1.00 39.31 216 GLN A N 1
ATOM 1663 C CA . GLN A 1 216 ? 27.626 -2.389 -7.879 1.00 39.31 216 GLN A CA 1
ATOM 1664 C C . GLN A 1 216 ? 27.889 -3.830 -7.420 1.00 39.31 216 GLN A C 1
ATOM 1666 O O . GLN A 1 216 ? 27.278 -4.330 -6.483 1.00 39.31 216 GLN A O 1
ATOM 1671 N N . GLY A 1 217 ? 28.840 -4.478 -8.095 1.00 33.06 217 GLY A N 1
ATOM 1672 C CA . GLY A 1 217 ? 29.440 -5.756 -7.702 1.00 33.06 217 GLY A CA 1
ATOM 1673 C C . GLY A 1 217 ? 30.970 -5.797 -7.820 1.00 33.06 217 GLY A C 1
ATOM 1674 O O . GLY A 1 217 ? 31.576 -6.829 -7.547 1.00 33.06 217 GLY A O 1
ATOM 1675 N N . ALA A 1 218 ? 31.626 -4.701 -8.212 1.00 34.22 218 ALA A N 1
ATOM 1676 C CA . ALA A 1 218 ? 3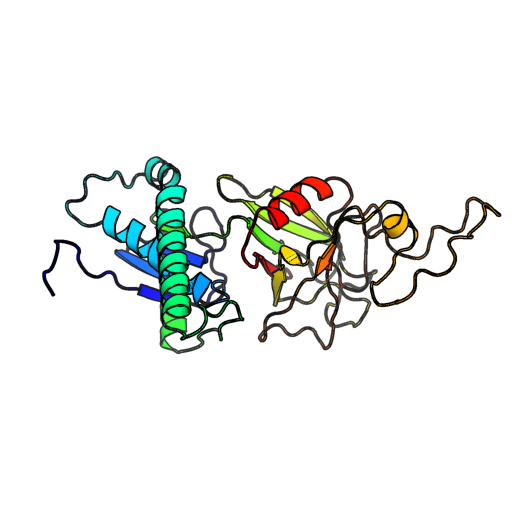3.081 -4.647 -8.343 1.00 34.22 218 ALA A CA 1
ATOM 1677 C C . ALA A 1 218 ? 33.704 -3.879 -7.170 1.00 34.22 218 ALA A C 1
ATOM 1679 O O . ALA A 1 218 ? 33.732 -2.647 -7.155 1.00 34.22 218 ALA A O 1
ATOM 1680 N N . ASN A 1 219 ? 34.212 -4.632 -6.194 1.00 34.00 219 ASN A N 1
ATOM 1681 C CA . ASN A 1 219 ? 35.196 -4.126 -5.246 1.00 34.00 219 ASN A CA 1
ATOM 1682 C C . ASN A 1 219 ? 36.402 -3.526 -5.990 1.00 34.00 219 ASN A C 1
ATOM 1684 O O . ASN A 1 219 ? 36.760 -3.961 -7.082 1.00 34.00 219 ASN A O 1
ATOM 1688 N N . GLU A 1 220 ? 37.043 -2.576 -5.310 1.00 33.12 220 GLU A N 1
ATOM 1689 C CA . GLU A 1 220 ? 38.309 -1.910 -5.636 1.00 33.12 220 GLU A CA 1
ATOM 1690 C C . GLU A 1 220 ? 38.215 -0.622 -6.470 1.00 33.12 220 GLU A C 1
ATOM 1692 O O . GLU A 1 220 ? 38.286 -0.580 -7.699 1.00 33.12 220 GLU A O 1
ATOM 1697 N N . MET A 1 221 ? 38.184 0.496 -5.736 1.00 40.72 221 MET A N 1
ATOM 1698 C CA . MET A 1 221 ? 38.905 1.695 -6.149 1.00 40.72 221 MET A CA 1
ATOM 1699 C C . MET A 1 221 ? 40.406 1.393 -6.120 1.00 40.72 221 MET A C 1
ATOM 1701 O O . MET A 1 221 ? 41.059 1.537 -5.089 1.00 40.72 221 MET A O 1
ATOM 1705 N N . SER A 1 222 ? 40.981 1.034 -7.260 1.00 34.09 222 SER A N 1
ATOM 1706 C CA . SER A 1 222 ? 42.387 1.327 -7.502 1.00 34.09 222 SER A CA 1
ATOM 1707 C C . SER A 1 222 ? 42.565 1.815 -8.938 1.00 34.09 222 SER A C 1
ATOM 1709 O O . SER A 1 222 ? 42.236 1.141 -9.909 1.00 34.09 222 SER A O 1
ATOM 1711 N N . ASN A 1 223 ? 43.095 3.035 -9.042 1.00 31.61 223 ASN A N 1
ATOM 1712 C CA . ASN A 1 223 ? 43.581 3.697 -10.254 1.00 31.61 223 ASN A CA 1
ATOM 1713 C C . ASN A 1 223 ? 42.531 4.409 -11.121 1.00 31.61 223 ASN A C 1
ATOM 1715 O O . ASN A 1 223 ? 42.281 4.061 -12.275 1.00 31.61 223 ASN A O 1
ATOM 1719 N N . VAL A 1 224 ? 42.033 5.536 -10.599 1.00 33.28 224 VAL A N 1
ATOM 1720 C CA . VAL A 1 224 ? 41.588 6.662 -11.433 1.00 33.28 224 VAL A CA 1
ATOM 1721 C C . VAL A 1 224 ? 42.806 7.188 -12.194 1.00 33.28 224 VAL A C 1
ATOM 1723 O O . VAL A 1 224 ? 43.537 8.056 -11.731 1.00 33.28 224 VAL A O 1
ATOM 1726 N N . ASN A 1 225 ? 43.056 6.603 -13.358 1.00 32.47 225 ASN A N 1
ATOM 1727 C CA . ASN A 1 225 ? 43.940 7.164 -14.367 1.00 32.47 225 ASN A CA 1
ATOM 1728 C C . ASN A 1 225 ? 43.394 6.833 -15.761 1.00 32.47 225 ASN A C 1
ATOM 1730 O O . ASN A 1 225 ? 44.104 6.327 -16.628 1.00 32.47 225 ASN A O 1
ATOM 1734 N N . LEU A 1 226 ? 42.108 7.121 -15.990 1.00 33.03 226 LEU A N 1
ATOM 1735 C CA . LEU A 1 226 ? 41.566 7.153 -17.346 1.00 33.03 226 LEU A CA 1
ATOM 1736 C C . LEU A 1 226 ? 41.705 8.568 -17.900 1.00 33.03 226 LEU A C 1
ATOM 1738 O O . LEU A 1 226 ? 40.791 9.387 -17.918 1.00 33.03 226 LEU A O 1
ATOM 1742 N N . PHE A 1 227 ? 42.943 8.829 -18.302 1.00 26.20 227 PHE A N 1
ATOM 1743 C CA . PHE A 1 227 ? 43.340 9.914 -19.171 1.00 26.20 227 PHE A CA 1
ATOM 1744 C C . PHE A 1 227 ? 42.318 10.152 -20.286 1.00 26.20 227 PHE A C 1
ATOM 1746 O O . PHE A 1 227 ? 41.950 9.239 -21.024 1.00 26.20 227 PHE A O 1
ATOM 1753 N N . LEU A 1 228 ? 41.993 11.431 -20.462 1.00 33.31 228 LEU A N 1
ATOM 1754 C CA . LEU A 1 228 ? 41.673 12.095 -21.722 1.00 33.31 228 LEU A CA 1
ATOM 1755 C C . LEU A 1 228 ? 42.471 11.513 -22.907 1.00 33.31 228 LEU A C 1
ATOM 1757 O O . LEU A 1 228 ? 43.492 12.074 -23.299 1.00 33.31 228 LEU A O 1
ATOM 1761 N N . LYS A 1 229 ? 42.033 10.404 -23.511 1.00 28.77 229 LYS A N 1
ATOM 1762 C CA . LYS A 1 229 ? 42.521 9.957 -24.821 1.00 28.77 229 LYS A CA 1
ATOM 1763 C C . LYS A 1 229 ? 41.407 9.294 -25.635 1.00 28.77 229 LYS A C 1
ATOM 1765 O O . LYS A 1 229 ? 41.193 8.093 -25.556 1.00 28.77 229 LYS A O 1
ATOM 1770 N N . LYS A 1 230 ? 40.884 10.125 -26.547 1.00 28.67 230 LYS A N 1
ATOM 1771 C CA . LYS A 1 230 ? 40.397 9.825 -27.909 1.00 28.67 230 LYS A CA 1
ATOM 1772 C C . LYS A 1 230 ? 38.901 9.513 -28.104 1.00 28.67 230 LYS A C 1
ATOM 1774 O O . LYS A 1 230 ? 38.484 8.367 -28.055 1.00 28.67 230 LYS A O 1
ATOM 1779 N N . GLY A 1 231 ? 38.191 10.540 -28.587 1.00 26.48 231 GLY A N 1
ATOM 1780 C CA . GLY A 1 231 ? 37.211 10.423 -29.679 1.00 26.48 231 GLY A CA 1
ATOM 1781 C C . GLY A 1 231 ? 35.726 10.521 -29.282 1.00 26.48 231 GLY A C 1
ATOM 1782 O O . GLY A 1 231 ? 35.327 9.893 -28.308 1.00 26.48 231 GLY A O 1
ATOM 1783 N N . PRO A 1 232 ? 34.879 11.243 -30.048 1.00 31.23 232 PRO A N 1
ATOM 1784 C CA . PRO A 1 232 ? 33.467 11.495 -29.722 1.00 31.23 232 PRO A CA 1
ATOM 1785 C C . PRO A 1 232 ? 32.513 10.304 -29.978 1.00 31.23 232 PRO A C 1
ATOM 1787 O O . PRO A 1 232 ? 31.335 10.520 -30.216 1.00 31.23 232 PRO A O 1
ATOM 1790 N N . ASN A 1 233 ? 32.982 9.049 -29.951 1.00 33.41 233 ASN A N 1
ATOM 1791 C CA . ASN A 1 233 ? 32.208 7.895 -30.445 1.00 33.41 233 ASN A CA 1
ATOM 1792 C C . ASN A 1 233 ? 32.300 6.611 -29.585 1.00 33.41 233 ASN A C 1
ATOM 1794 O O . ASN A 1 233 ? 32.275 5.515 -30.134 1.00 33.41 233 ASN A O 1
ATOM 1798 N N . ILE A 1 234 ? 32.382 6.693 -28.247 1.00 32.94 234 ILE A N 1
ATOM 1799 C CA . ILE A 1 234 ? 32.372 5.484 -27.377 1.00 32.94 234 ILE A CA 1
ATOM 1800 C C . ILE A 1 234 ? 31.297 5.526 -26.269 1.00 32.94 234 ILE A C 1
ATOM 1802 O O . ILE A 1 234 ? 31.428 4.872 -25.244 1.00 32.94 234 ILE A O 1
ATOM 1806 N N . ILE A 1 235 ? 30.196 6.261 -26.460 1.00 36.09 235 ILE A N 1
ATOM 1807 C CA . ILE A 1 235 ? 29.082 6.306 -25.487 1.00 36.09 235 ILE A CA 1
ATOM 1808 C C . ILE A 1 235 ? 27.803 5.713 -26.107 1.00 36.09 235 ILE A C 1
ATOM 1810 O O . ILE A 1 235 ? 26.788 6.394 -26.245 1.00 36.09 235 ILE A O 1
ATOM 1814 N N . SER A 1 236 ? 27.830 4.457 -26.571 1.00 36.50 236 SER A N 1
ATOM 1815 C CA . SER A 1 236 ? 26.661 3.890 -27.278 1.00 36.50 236 SER A CA 1
ATOM 1816 C C . SER A 1 236 ? 26.357 2.403 -27.066 1.00 36.50 236 SER A C 1
ATOM 1818 O O . SER A 1 236 ? 25.813 1.768 -27.961 1.00 36.50 236 SER A O 1
ATOM 1820 N N . SER A 1 237 ? 26.609 1.828 -25.886 1.00 36.06 237 SER A N 1
ATOM 1821 C CA . SER A 1 237 ? 26.191 0.427 -25.663 1.00 36.06 237 SER A CA 1
ATOM 1822 C C . SER A 1 237 ? 25.757 0.042 -24.250 1.00 36.06 237 SER A C 1
ATOM 1824 O O . SER A 1 237 ? 25.384 -1.106 -24.040 1.00 36.06 237 SER A O 1
ATOM 1826 N N . TYR A 1 238 ? 25.750 0.971 -23.295 1.00 40.94 238 TYR A N 1
ATOM 1827 C CA . TYR A 1 238 ? 25.201 0.738 -21.960 1.00 40.94 238 TYR A CA 1
ATOM 1828 C C . TYR A 1 238 ? 24.119 1.794 -21.718 1.00 40.94 238 TYR A C 1
ATOM 1830 O O . TYR A 1 238 ? 24.361 2.977 -21.974 1.00 40.94 238 TYR A O 1
ATOM 1838 N N . GLY A 1 239 ? 22.906 1.353 -21.368 1.00 50.09 239 GLY A N 1
ATOM 1839 C CA . GLY A 1 239 ? 21.770 2.232 -21.070 1.00 50.09 239 GLY A CA 1
ATOM 1840 C C . GLY A 1 239 ? 22.136 3.255 -19.994 1.00 50.09 239 GLY A C 1
ATOM 1841 O O . GLY A 1 239 ? 22.990 2.983 -19.148 1.00 50.09 239 GLY A O 1
ATOM 1842 N N . ASP A 1 240 ? 21.550 4.448 -20.074 1.00 58.94 240 ASP A N 1
ATOM 1843 C CA . ASP A 1 240 ? 21.760 5.479 -19.059 1.00 58.94 240 ASP A CA 1
ATOM 1844 C C . ASP A 1 240 ? 20.931 5.121 -17.820 1.00 58.94 240 ASP A C 1
ATOM 1846 O O . ASP A 1 240 ? 19.737 4.864 -17.922 1.00 58.94 240 ASP A O 1
ATOM 1850 N N . TRP A 1 241 ? 21.583 5.061 -16.662 1.00 58.44 241 TRP A N 1
ATOM 1851 C CA . TRP A 1 241 ? 20.950 4.737 -15.380 1.00 58.44 241 TRP A CA 1
ATOM 1852 C C . TRP A 1 241 ? 20.365 5.977 -14.682 1.00 58.44 241 TRP A C 1
ATOM 1854 O O . TRP A 1 241 ? 19.843 5.857 -13.573 1.00 58.44 241 TRP A O 1
ATOM 1864 N N . GLY A 1 242 ? 20.472 7.157 -15.307 1.00 64.94 242 GLY A N 1
ATOM 1865 C CA . GLY A 1 242 ? 19.884 8.408 -14.833 1.00 64.94 242 GLY A CA 1
ATOM 1866 C C . GLY A 1 242 ? 20.414 8.872 -13.477 1.00 64.94 242 GLY A C 1
ATOM 1867 O O . GLY A 1 242 ? 21.473 8.447 -13.019 1.00 64.94 242 GLY A O 1
ATOM 1868 N N . ASP A 1 243 ? 19.675 9.777 -12.827 1.00 67.88 243 ASP A N 1
ATOM 1869 C CA . ASP A 1 243 ? 20.073 10.368 -11.537 1.00 67.88 243 ASP A CA 1
ATOM 1870 C C . ASP A 1 243 ? 19.725 9.479 -10.331 1.00 67.88 243 ASP A C 1
ATOM 1872 O O . ASP A 1 243 ? 20.217 9.705 -9.226 1.00 67.88 243 ASP A O 1
ATOM 1876 N N . PHE A 1 244 ? 18.894 8.449 -10.511 1.00 78.88 244 PHE A N 1
ATOM 1877 C CA . PHE A 1 244 ? 18.536 7.540 -9.430 1.00 78.88 244 PHE A CA 1
ATOM 1878 C C . PHE A 1 244 ? 18.295 6.119 -9.916 1.00 78.88 244 PHE A C 1
ATOM 1880 O O . PHE A 1 244 ? 17.843 5.896 -11.037 1.00 78.88 244 PHE A O 1
ATOM 1887 N N . ARG A 1 245 ? 18.515 5.164 -9.012 1.00 79.19 245 ARG A N 1
ATOM 1888 C CA . ARG A 1 245 ? 17.998 3.804 -9.150 1.00 79.19 245 ARG A CA 1
ATOM 1889 C C . ARG A 1 245 ? 17.553 3.269 -7.806 1.00 79.19 245 ARG A C 1
ATOM 1891 O O . ARG A 1 245 ? 18.145 3.579 -6.770 1.00 79.19 245 ARG A O 1
ATOM 1898 N N . VAL A 1 246 ? 16.551 2.412 -7.833 1.00 83.75 246 VAL A N 1
ATOM 1899 C CA . VAL A 1 246 ? 16.116 1.661 -6.665 1.00 83.75 246 VAL A CA 1
ATOM 1900 C C . VAL A 1 246 ? 15.672 0.272 -7.090 1.00 83.75 246 VAL A C 1
ATOM 1902 O O . VAL A 1 246 ? 15.080 0.101 -8.153 1.00 83.75 246 VAL A O 1
ATOM 1905 N N . ILE A 1 247 ? 16.047 -0.736 -6.310 1.00 85.19 247 ILE A N 1
ATOM 1906 C CA . ILE A 1 247 ? 15.740 -2.129 -6.632 1.00 85.19 247 ILE A CA 1
ATOM 1907 C C . ILE A 1 247 ? 14.246 -2.406 -6.428 1.00 85.19 247 ILE A C 1
ATOM 1909 O O . ILE A 1 247 ? 13.645 -1.922 -5.471 1.00 85.19 247 ILE A O 1
ATOM 1913 N N . LEU A 1 248 ? 13.669 -3.184 -7.341 1.00 85.56 248 LEU A N 1
ATOM 1914 C CA . LEU A 1 248 ? 12.342 -3.775 -7.236 1.00 85.56 248 LEU A CA 1
ATOM 1915 C C . LEU A 1 248 ? 12.497 -5.181 -6.661 1.00 85.56 248 LEU A C 1
ATOM 1917 O O . LEU A 1 248 ? 13.000 -6.091 -7.329 1.00 85.56 248 LEU A O 1
ATOM 1921 N N . GLU A 1 249 ? 12.074 -5.360 -5.417 1.00 83.00 249 GLU A N 1
ATOM 1922 C CA . GLU A 1 249 ? 12.175 -6.633 -4.711 1.00 83.00 249 GLU A CA 1
ATOM 1923 C C . GLU A 1 249 ? 10.867 -7.409 -4.880 1.00 83.00 249 GLU A C 1
ATOM 1925 O O . GLU A 1 249 ? 9.831 -6.961 -4.397 1.00 83.00 249 GLU A O 1
ATOM 1930 N N . PRO A 1 250 ? 10.854 -8.542 -5.603 1.00 81.69 250 PRO A N 1
ATOM 1931 C CA . PRO A 1 250 ? 9.636 -9.322 -5.776 1.00 81.69 250 PRO A CA 1
ATOM 1932 C C . PRO A 1 250 ? 9.193 -9.889 -4.426 1.00 81.69 250 PRO A C 1
ATOM 1934 O O . PRO A 1 250 ? 10.005 -10.450 -3.686 1.00 81.69 250 PRO A O 1
ATOM 1937 N N . ILE A 1 251 ? 7.897 -9.807 -4.126 1.00 76.88 251 ILE A N 1
ATOM 1938 C CA . ILE A 1 251 ? 7.347 -10.572 -3.003 1.00 76.88 251 ILE A CA 1
ATOM 1939 C C . ILE A 1 251 ? 7.324 -12.069 -3.343 1.00 76.88 251 ILE A C 1
ATOM 1941 O O . ILE A 1 251 ? 7.416 -12.464 -4.507 1.00 76.88 251 ILE A O 1
ATOM 1945 N N . THR A 1 252 ? 7.162 -12.921 -2.331 1.00 69.44 252 THR A N 1
ATOM 1946 C CA . THR A 1 252 ? 7.262 -14.387 -2.468 1.00 69.44 252 THR A CA 1
ATOM 1947 C C . THR A 1 252 ? 6.284 -15.001 -3.473 1.00 69.44 252 THR A C 1
ATOM 1949 O O . THR A 1 252 ? 6.554 -16.076 -4.002 1.00 69.44 252 THR A O 1
ATOM 1952 N N . THR A 1 253 ? 5.165 -14.336 -3.758 1.00 74.56 253 THR A N 1
ATOM 1953 C CA . THR A 1 253 ? 4.145 -14.798 -4.711 1.00 74.56 253 THR A CA 1
ATOM 1954 C C . THR A 1 253 ? 4.375 -14.328 -6.150 1.00 74.56 253 THR A C 1
ATOM 1956 O O . THR A 1 253 ? 3.616 -14.717 -7.035 1.00 74.56 253 THR A O 1
ATOM 1959 N N . THR A 1 254 ? 5.382 -13.491 -6.407 1.00 78.06 254 THR A N 1
ATOM 1960 C CA . THR A 1 254 ? 5.664 -12.947 -7.743 1.00 78.06 254 THR A CA 1
ATOM 1961 C C . THR A 1 254 ? 6.568 -13.891 -8.533 1.00 78.06 254 THR A C 1
ATOM 1963 O O . THR A 1 254 ? 7.726 -14.105 -8.175 1.00 78.06 254 THR A O 1
ATOM 1966 N N . ASP A 1 255 ? 6.056 -14.441 -9.640 1.00 86.62 255 ASP A N 1
ATOM 1967 C CA . ASP A 1 255 ? 6.853 -15.256 -10.563 1.00 86.62 255 ASP A CA 1
ATOM 1968 C C . ASP A 1 255 ? 7.753 -14.361 -11.421 1.00 86.62 255 ASP A C 1
ATOM 1970 O O . ASP A 1 255 ? 7.315 -13.704 -12.367 1.00 86.62 255 ASP A O 1
ATOM 1974 N N . THR A 1 256 ? 9.041 -14.339 -11.091 1.00 84.88 256 THR A N 1
ATOM 1975 C CA . THR A 1 256 ? 10.028 -13.557 -11.837 1.00 84.88 256 THR A CA 1
ATOM 1976 C C . THR A 1 256 ? 10.588 -14.288 -13.051 1.00 84.88 256 THR A C 1
ATOM 1978 O O . THR A 1 256 ? 11.461 -13.743 -13.727 1.00 84.88 256 THR A O 1
ATOM 1981 N N . PHE A 1 257 ? 10.166 -15.529 -13.316 1.00 86.31 257 PHE A N 1
ATOM 1982 C CA . PHE A 1 257 ? 10.765 -16.402 -14.329 1.00 86.31 257 PHE A CA 1
ATOM 1983 C C . PHE A 1 257 ? 12.287 -16.576 -14.139 1.00 86.31 257 PHE A C 1
ATOM 1985 O O . PHE A 1 257 ? 13.056 -16.658 -15.099 1.00 86.31 257 PHE A O 1
ATOM 1992 N N . GLY A 1 258 ? 12.743 -16.600 -12.879 1.00 81.31 258 GLY A N 1
ATOM 1993 C CA . GLY A 1 258 ? 14.158 -16.751 -12.517 1.00 81.31 258 GLY A CA 1
ATOM 1994 C C . GLY A 1 258 ? 15.006 -15.493 -12.735 1.00 81.31 258 GLY A C 1
ATOM 1995 O O . GLY A 1 258 ? 16.233 -15.589 -12.846 1.00 81.31 258 GLY A O 1
ATOM 1996 N N . ARG A 1 259 ? 14.367 -14.322 -12.830 1.00 78.31 259 ARG A N 1
ATOM 1997 C CA . ARG A 1 259 ? 15.024 -13.019 -12.991 1.00 78.31 259 ARG A CA 1
ATOM 1998 C C . ARG A 1 259 ? 15.241 -12.349 -11.639 1.00 78.31 259 ARG A C 1
ATOM 2000 O O . ARG A 1 259 ? 14.434 -12.488 -10.720 1.00 78.31 259 ARG A O 1
ATOM 2007 N N . THR A 1 260 ? 16.336 -11.609 -11.542 1.00 77.62 260 THR A N 1
ATOM 2008 C CA . THR A 1 260 ? 16.759 -10.853 -10.358 1.00 77.62 260 THR A CA 1
ATOM 2009 C C . THR A 1 260 ? 17.272 -9.482 -10.795 1.00 77.62 260 THR A C 1
ATOM 2011 O O . THR A 1 260 ? 17.445 -9.252 -11.991 1.00 77.62 260 THR A O 1
ATOM 2014 N N . GLN A 1 261 ? 17.520 -8.580 -9.838 1.00 77.69 261 GLN A N 1
ATOM 2015 C CA . GLN A 1 261 ? 18.144 -7.271 -10.095 1.00 77.69 261 GLN A CA 1
ATOM 2016 C C . GLN A 1 261 ? 17.355 -6.410 -11.098 1.00 77.69 261 GLN A C 1
ATOM 2018 O O . GLN A 1 261 ? 17.888 -5.905 -12.082 1.00 77.69 261 GLN A O 1
ATOM 2023 N N . MET A 1 262 ? 16.054 -6.276 -10.852 1.00 85.38 262 MET A N 1
ATOM 2024 C CA . MET A 1 262 ? 15.178 -5.365 -11.589 1.00 85.38 262 MET A CA 1
ATOM 2025 C C . MET A 1 262 ? 15.115 -4.044 -10.824 1.00 85.38 262 MET A C 1
ATOM 2027 O O . MET A 1 262 ? 15.044 -4.061 -9.598 1.00 85.38 262 MET A O 1
ATOM 2031 N N . TYR A 1 263 ? 15.148 -2.913 -11.522 1.00 85.06 263 TYR A N 1
ATOM 2032 C CA . TYR A 1 263 ? 15.200 -1.590 -10.894 1.00 85.06 263 TYR A CA 1
ATOM 2033 C C . TYR A 1 263 ? 14.101 -0.672 -11.423 1.00 85.06 263 TYR A C 1
ATOM 2035 O O . TYR A 1 263 ? 13.687 -0.799 -12.571 1.00 85.06 263 TYR A O 1
ATOM 2043 N N . LEU A 1 264 ? 13.674 0.281 -10.602 1.00 85.69 264 LEU A N 1
ATOM 2044 C CA . LEU A 1 264 ? 13.064 1.526 -11.053 1.00 85.69 264 LEU A CA 1
ATOM 2045 C C . LEU A 1 264 ? 14.183 2.567 -11.140 1.00 85.69 264 LEU A C 1
ATOM 2047 O O . LEU A 1 264 ? 14.916 2.761 -10.166 1.00 85.69 264 LEU A O 1
ATOM 2051 N N . HIS A 1 265 ? 14.348 3.206 -12.290 1.00 81.81 265 HIS A N 1
ATOM 2052 C CA . HIS A 1 265 ? 15.408 4.187 -12.499 1.00 81.81 265 HIS A CA 1
ATOM 2053 C C . HIS A 1 265 ? 14.964 5.323 -13.418 1.00 81.81 265 HIS A C 1
ATOM 2055 O O . HIS A 1 265 ? 13.887 5.283 -14.010 1.00 81.81 265 HIS A O 1
ATOM 2061 N N . GLY A 1 266 ? 15.803 6.351 -13.500 1.00 75.69 266 GLY A N 1
ATOM 2062 C CA . GLY A 1 266 ? 15.704 7.399 -14.514 1.00 75.69 266 GLY A CA 1
ATOM 2063 C C . GLY A 1 266 ? 16.650 7.174 -15.688 1.00 75.69 266 GLY A C 1
ATOM 2064 O O . GLY A 1 266 ? 17.476 6.267 -15.642 1.00 75.69 266 GLY A O 1
ATOM 2065 N N . GLY A 1 267 ? 16.640 8.072 -16.672 1.00 67.44 267 GLY A N 1
ATOM 2066 C CA . GLY A 1 267 ? 17.660 8.085 -17.729 1.00 67.44 267 GLY A CA 1
ATOM 2067 C C . GLY A 1 267 ? 17.198 8.743 -19.027 1.00 67.44 267 GLY A C 1
ATOM 2068 O O . GLY A 1 267 ? 16.008 8.957 -19.233 1.00 67.44 267 GLY A O 1
ATOM 2069 N N . GLU A 1 268 ? 18.150 9.083 -19.905 1.00 59.00 268 GLU A N 1
ATOM 2070 C CA . GLU A 1 268 ? 17.868 9.643 -21.246 1.00 59.00 268 GLU A CA 1
ATOM 2071 C C . GLU A 1 268 ? 17.595 8.559 -22.310 1.00 59.00 268 GLU A C 1
ATOM 2073 O O . GLU A 1 268 ? 17.155 8.855 -23.424 1.00 59.00 268 GLU A O 1
ATOM 2078 N N . LYS A 1 269 ? 17.896 7.286 -22.010 1.00 59.94 269 LYS A N 1
ATOM 2079 C CA . LYS A 1 269 ? 17.877 6.185 -22.986 1.00 59.94 269 LYS A CA 1
ATOM 2080 C C . LYS A 1 269 ? 16.878 5.098 -22.611 1.00 59.94 269 LYS A C 1
ATOM 2082 O O . LYS A 1 269 ? 17.167 4.283 -21.745 1.00 59.94 269 LYS A O 1
ATOM 2087 N N . ASP A 1 270 ? 15.806 5.011 -23.398 1.00 57.91 270 ASP A N 1
ATOM 2088 C CA . ASP A 1 270 ? 14.823 3.929 -23.343 1.00 57.91 270 ASP A CA 1
ATOM 2089 C C . ASP A 1 270 ? 15.465 2.531 -23.284 1.00 57.91 270 ASP A C 1
ATOM 2091 O O . ASP A 1 270 ? 16.209 2.129 -24.188 1.00 57.91 270 ASP A O 1
ATOM 2095 N N . GLY A 1 271 ? 15.009 1.730 -22.324 1.00 55.44 271 GLY A N 1
ATOM 2096 C CA . GLY A 1 271 ? 15.143 0.279 -22.356 1.00 55.44 271 GLY A CA 1
ATOM 2097 C C . GLY A 1 271 ? 16.287 -0.288 -21.518 1.00 55.44 271 GLY A C 1
ATOM 2098 O O . GLY A 1 271 ? 17.443 0.122 -21.566 1.00 55.44 271 GLY A O 1
ATOM 2099 N N . SER A 1 272 ? 15.949 -1.345 -20.791 1.00 60.31 272 SER A N 1
ATOM 2100 C CA . SER A 1 272 ? 16.874 -2.171 -20.022 1.00 60.31 272 SER A CA 1
ATOM 2101 C C . SER A 1 272 ? 16.432 -3.635 -20.098 1.00 60.31 272 SER A C 1
ATOM 2103 O O . SER A 1 272 ? 15.319 -3.949 -20.529 1.00 60.31 272 SER A O 1
ATOM 2105 N N . ALA A 1 273 ? 17.295 -4.552 -19.664 1.00 67.75 273 ALA A N 1
ATOM 2106 C CA . ALA A 1 273 ? 17.048 -5.995 -19.597 1.00 67.75 273 ALA A CA 1
ATOM 2107 C C . ALA A 1 273 ? 16.010 -6.397 -18.515 1.00 67.75 273 ALA A C 1
ATOM 2109 O O . ALA A 1 273 ? 16.148 -7.438 -17.869 1.00 67.75 273 ALA A O 1
ATOM 2110 N N . GLY A 1 274 ? 14.971 -5.580 -18.290 1.00 73.06 274 GLY A N 1
ATOM 2111 C CA . GLY A 1 274 ? 13.919 -5.816 -17.296 1.00 73.06 274 GLY A CA 1
ATOM 2112 C C . GLY A 1 274 ? 13.767 -4.797 -16.186 1.00 73.06 274 GLY A C 1
ATOM 2113 O O . GLY A 1 274 ? 13.058 -5.099 -15.232 1.00 73.06 274 GLY A O 1
ATOM 2114 N N . CYS A 1 275 ? 14.432 -3.649 -16.253 1.00 84.44 275 CYS A N 1
ATOM 2115 C CA . CYS A 1 275 ? 14.182 -2.529 -15.347 1.00 84.44 275 CYS A CA 1
ATOM 2116 C C . CYS A 1 275 ? 13.098 -1.620 -15.939 1.00 84.44 275 CYS A C 1
ATOM 2118 O O . CYS A 1 275 ? 12.712 -1.767 -17.103 1.00 84.44 275 CYS A O 1
ATOM 2120 N N . ILE A 1 276 ? 12.598 -0.707 -15.123 1.00 85.12 276 ILE A N 1
ATOM 2121 C CA . ILE A 1 276 ? 11.589 0.276 -15.484 1.00 85.12 276 ILE A CA 1
ATOM 2122 C C . ILE A 1 276 ? 12.261 1.641 -15.486 1.00 85.12 276 ILE A C 1
ATOM 2124 O O . ILE A 1 276 ? 12.693 2.120 -14.438 1.00 85.12 276 ILE A O 1
ATOM 2128 N N . ASP A 1 277 ? 12.344 2.241 -16.666 1.00 84.19 277 ASP A N 1
ATOM 2129 C CA . ASP A 1 277 ? 12.898 3.575 -16.867 1.00 84.19 277 ASP A CA 1
ATOM 2130 C C . ASP A 1 277 ? 11.772 4.613 -16.873 1.00 84.19 277 ASP A C 1
ATOM 2132 O O . ASP A 1 277 ? 10.808 4.474 -17.629 1.00 84.19 277 ASP A O 1
ATOM 2136 N N . CYS A 1 278 ? 11.901 5.640 -16.037 1.00 81.06 278 CYS A N 1
ATOM 2137 C CA . CYS A 1 278 ? 10.977 6.763 -15.897 1.00 81.06 278 CYS A CA 1
ATOM 2138 C C . CYS A 1 278 ? 11.343 7.994 -16.752 1.00 81.06 278 CYS A C 1
ATOM 2140 O O . CYS A 1 278 ? 10.605 8.978 -16.727 1.00 81.06 278 CYS A O 1
ATOM 2142 N N . GLY A 1 279 ? 12.437 7.969 -17.515 1.00 73.31 279 GLY A N 1
ATOM 2143 C CA . GLY A 1 279 ? 12.896 9.078 -18.357 1.00 73.31 279 GLY A CA 1
ATOM 2144 C C . GLY A 1 279 ? 13.664 10.173 -17.600 1.00 73.31 279 GLY A C 1
ATOM 2145 O O . GLY A 1 279 ? 13.964 10.053 -16.417 1.00 73.31 279 GLY A O 1
ATOM 2146 N N . GLU A 1 280 ? 14.003 11.274 -18.280 1.00 62.41 280 GLU A N 1
ATOM 2147 C CA . GLU A 1 280 ? 14.826 12.375 -17.732 1.00 62.41 280 GLU A CA 1
ATOM 2148 C C . GLU A 1 280 ? 14.120 13.233 -16.677 1.00 62.41 280 GLU A C 1
ATOM 2150 O O . GLU A 1 280 ? 14.680 13.586 -15.638 1.00 62.41 280 GLU A O 1
ATOM 2155 N N . THR A 1 281 ? 12.889 13.636 -16.978 1.00 55.88 281 THR A N 1
ATOM 2156 C CA . THR A 1 281 ? 12.209 14.739 -16.292 1.00 55.88 281 THR A CA 1
ATOM 2157 C C . THR A 1 281 ? 11.637 14.400 -14.906 1.00 55.88 281 THR A C 1
ATOM 2159 O O . THR A 1 281 ? 11.555 15.311 -14.080 1.00 55.88 281 THR A O 1
ATOM 2162 N N . PRO A 1 282 ? 11.244 13.151 -14.577 1.00 58.97 282 PRO A N 1
ATOM 2163 C CA . PRO A 1 282 ? 10.652 12.861 -13.273 1.00 58.97 282 PRO A CA 1
ATOM 2164 C C . PRO A 1 282 ? 11.657 12.439 -12.181 1.00 58.97 282 PRO A C 1
ATOM 2166 O O . PRO A 1 282 ? 11.262 12.249 -11.031 1.00 58.97 282 PRO A O 1
ATOM 2169 N N . ASN A 1 283 ? 12.955 12.357 -12.490 1.00 69.69 283 ASN A N 1
ATOM 2170 C CA . ASN A 1 283 ? 13.968 11.739 -11.622 1.00 69.69 283 ASN A CA 1
ATOM 2171 C C . ASN A 1 283 ? 14.075 12.326 -10.213 1.00 69.69 283 ASN A C 1
ATOM 2173 O O . ASN A 1 283 ? 14.198 11.590 -9.235 1.00 69.69 283 ASN A O 1
ATOM 2177 N N . GLN A 1 284 ? 14.025 13.652 -10.091 1.00 71.44 284 GLN A N 1
ATOM 2178 C CA . GLN A 1 284 ? 14.301 14.305 -8.812 1.00 71.44 284 GLN A CA 1
ATOM 2179 C C . GLN A 1 284 ? 13.145 14.180 -7.823 1.00 71.44 284 GLN A C 1
ATOM 2181 O O . GLN A 1 284 ? 13.381 13.956 -6.636 1.00 71.44 284 GLN A O 1
ATOM 2186 N N . TRP A 1 285 ? 11.900 14.301 -8.291 1.00 80.19 285 TRP A N 1
ATOM 2187 C CA . TRP A 1 285 ? 10.752 14.198 -7.396 1.00 80.19 285 TRP A CA 1
ATOM 2188 C C . TRP A 1 285 ? 10.452 12.742 -7.044 1.00 80.19 285 TRP A C 1
ATOM 2190 O O . TRP A 1 285 ? 10.173 12.482 -5.883 1.00 80.19 285 TRP A O 1
ATOM 2200 N N . ILE A 1 286 ? 10.595 11.786 -7.975 1.00 82.88 286 ILE A N 1
ATOM 2201 C CA . ILE A 1 286 ? 10.412 10.358 -7.660 1.00 82.88 286 ILE A CA 1
ATOM 2202 C C . ILE A 1 286 ? 11.385 9.938 -6.555 1.00 82.88 286 ILE A C 1
ATOM 2204 O O . ILE A 1 286 ? 10.971 9.365 -5.551 1.00 82.88 286 ILE A O 1
ATOM 2208 N N . LEU A 1 287 ? 12.674 10.267 -6.703 1.00 79.56 287 LEU A N 1
ATOM 2209 C CA . LEU A 1 287 ? 13.678 9.933 -5.694 1.00 79.56 287 LEU A CA 1
ATOM 2210 C C . LEU A 1 287 ? 13.377 10.592 -4.343 1.00 79.56 287 LEU A C 1
ATOM 2212 O O . LEU A 1 287 ? 13.558 9.956 -3.304 1.00 79.56 287 LEU A O 1
ATOM 2216 N N . LYS A 1 288 ? 12.944 11.858 -4.353 1.00 80.38 288 LYS A N 1
ATOM 2217 C CA . LYS A 1 288 ? 12.562 12.578 -3.137 1.00 80.38 288 LYS A CA 1
ATOM 2218 C C . LYS A 1 288 ? 11.403 11.872 -2.433 1.00 80.38 288 LYS A C 1
ATOM 2220 O O . LYS A 1 288 ? 11.545 11.523 -1.270 1.00 80.38 288 LYS A O 1
ATOM 2225 N N . GLU A 1 289 ? 10.301 11.623 -3.137 1.00 82.44 289 GLU A N 1
ATOM 2226 C CA . GLU A 1 289 ? 9.117 11.005 -2.535 1.00 82.44 289 GLU A CA 1
ATOM 2227 C C . GLU A 1 289 ? 9.411 9.583 -2.039 1.00 82.44 289 GLU A C 1
ATOM 2229 O O . GLU A 1 289 ? 8.977 9.216 -0.953 1.00 82.44 289 GLU A O 1
ATOM 2234 N N . ILE A 1 290 ? 10.235 8.809 -2.759 1.00 81.56 290 ILE A N 1
ATOM 2235 C CA . ILE A 1 290 ? 10.692 7.496 -2.284 1.00 81.56 290 ILE A CA 1
ATOM 2236 C C . ILE A 1 290 ? 11.449 7.629 -0.956 1.00 81.56 290 ILE A C 1
ATOM 2238 O O . ILE A 1 290 ? 11.148 6.911 -0.005 1.00 81.56 290 ILE A O 1
ATOM 2242 N N . ARG A 1 291 ? 12.413 8.554 -0.869 1.00 76.75 291 ARG A N 1
ATOM 2243 C CA . ARG A 1 291 ? 13.267 8.748 0.318 1.00 76.75 291 ARG A CA 1
ATOM 2244 C C . ARG A 1 291 ? 12.555 9.353 1.517 1.00 76.75 291 ARG A C 1
ATOM 2246 O O . ARG A 1 291 ? 12.983 9.115 2.642 1.00 76.75 291 ARG A O 1
ATOM 2253 N N . ASP A 1 292 ? 11.504 10.127 1.283 1.00 71.38 292 ASP A N 1
ATOM 2254 C CA . ASP A 1 292 ? 10.698 10.723 2.349 1.00 71.38 292 ASP A CA 1
ATOM 2255 C C . ASP A 1 292 ? 9.780 9.686 3.024 1.00 71.38 292 ASP A C 1
ATOM 2257 O O . ASP A 1 292 ? 9.142 9.974 4.045 1.00 71.38 292 ASP A O 1
ATOM 2261 N N . THR A 1 293 ? 9.739 8.458 2.497 1.00 66.19 293 THR A N 1
ATOM 2262 C CA . THR A 1 293 ? 9.074 7.327 3.143 1.00 66.19 293 THR A CA 1
ATOM 2263 C C . THR A 1 293 ? 10.049 6.494 3.968 1.00 66.19 293 THR A C 1
ATOM 2265 O O . THR A 1 293 ? 11.208 6.292 3.615 1.00 66.19 293 THR A O 1
ATOM 2268 N N . THR A 1 294 ? 9.567 5.995 5.103 1.00 57.59 294 THR A N 1
ATOM 2269 C CA . THR A 1 294 ? 10.342 5.170 6.046 1.00 57.59 294 THR A CA 1
ATOM 2270 C C . THR A 1 294 ? 9.949 3.694 5.998 1.00 57.59 294 THR A C 1
ATOM 2272 O O . THR A 1 294 ? 10.430 2.901 6.801 1.00 57.59 294 THR A O 1
ATOM 2275 N N . ILE A 1 295 ? 9.043 3.333 5.091 1.00 61.03 295 ILE A N 1
ATOM 2276 C CA . ILE A 1 295 ? 8.431 2.009 4.958 1.00 61.03 295 ILE A CA 1
ATOM 2277 C C . ILE A 1 295 ? 8.546 1.543 3.512 1.00 61.03 295 ILE A C 1
ATOM 2279 O O . ILE A 1 295 ? 8.666 2.363 2.604 1.00 61.03 295 ILE A O 1
ATOM 2283 N N . GLN A 1 296 ? 8.505 0.227 3.298 1.00 70.62 296 GLN A N 1
ATOM 2284 C CA . GLN A 1 296 ? 8.558 -0.319 1.947 1.00 70.62 296 GLN A CA 1
ATOM 2285 C C . GLN A 1 296 ? 7.365 0.160 1.120 1.00 70.62 296 GLN A C 1
ATOM 2287 O O . GLN A 1 296 ? 6.213 0.042 1.540 1.00 70.62 296 GLN A O 1
ATOM 2292 N N . ILE A 1 297 ? 7.666 0.660 -0.072 1.00 75.50 297 ILE A N 1
ATOM 2293 C CA . ILE A 1 297 ? 6.690 1.159 -1.033 1.00 75.50 297 ILE A CA 1
ATOM 2294 C C . ILE A 1 297 ? 6.261 -0.017 -1.907 1.00 75.50 297 ILE A C 1
ATOM 2296 O O . ILE A 1 297 ? 7.113 -0.600 -2.585 1.00 75.50 297 ILE A O 1
ATOM 2300 N N . PRO A 1 298 ? 4.979 -0.401 -1.918 1.00 74.12 298 PRO A N 1
ATOM 2301 C CA . PRO A 1 298 ? 4.505 -1.422 -2.827 1.00 74.12 298 PRO A CA 1
ATOM 2302 C C . PRO A 1 298 ? 4.520 -0.891 -4.263 1.00 74.12 298 PRO A C 1
ATOM 2304 O O . PRO A 1 298 ? 4.152 0.251 -4.545 1.00 74.12 298 PRO A O 1
ATOM 2307 N N . VAL A 1 299 ? 4.947 -1.757 -5.175 1.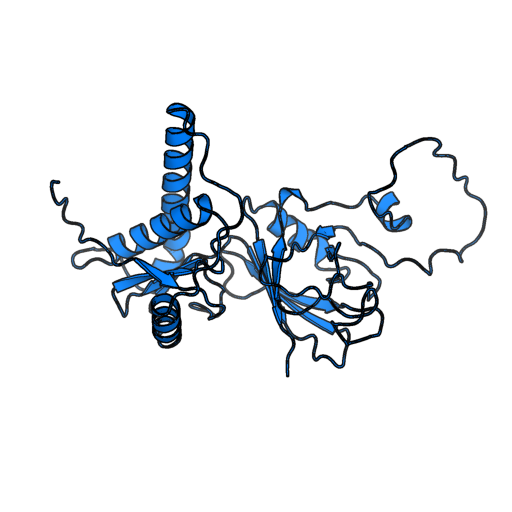00 81.62 299 VAL A N 1
ATOM 2308 C CA . VAL A 1 299 ? 4.936 -1.519 -6.613 1.00 81.62 299 VAL A CA 1
ATOM 2309 C C . VAL A 1 299 ? 4.166 -2.644 -7.276 1.00 81.62 299 VAL A C 1
ATOM 2311 O O . VAL A 1 299 ? 4.557 -3.809 -7.211 1.00 81.62 299 VAL A O 1
ATOM 2314 N N . GLU A 1 300 ? 3.061 -2.310 -7.930 1.00 83.50 300 GLU A N 1
ATOM 2315 C CA . GLU A 1 300 ? 2.287 -3.291 -8.684 1.00 83.50 300 GLU A CA 1
ATOM 2316 C C . GLU A 1 300 ? 2.530 -3.126 -10.183 1.00 83.50 300 GLU A C 1
ATOM 2318 O O . GLU A 1 300 ? 2.336 -2.041 -10.728 1.00 83.50 300 GLU A O 1
ATOM 2323 N N . ILE A 1 301 ? 2.922 -4.213 -10.852 1.00 86.12 301 ILE A N 1
ATOM 2324 C CA . ILE A 1 301 ? 3.148 -4.247 -12.298 1.00 86.12 301 ILE A CA 1
ATOM 2325 C C . ILE A 1 301 ? 2.035 -5.058 -12.955 1.00 86.12 301 ILE A C 1
ATOM 2327 O O . ILE A 1 301 ? 1.926 -6.272 -12.752 1.00 86.12 301 ILE A O 1
ATOM 2331 N N . LYS A 1 302 ? 1.228 -4.385 -13.780 1.00 83.69 302 LYS A N 1
ATOM 2332 C CA . LYS A 1 302 ? 0.117 -4.983 -14.532 1.00 83.69 302 LYS A CA 1
ATOM 2333 C C . LYS A 1 302 ? 0.334 -4.853 -16.039 1.00 83.69 302 LYS A C 1
ATOM 2335 O O . LYS A 1 302 ? 0.750 -3.807 -16.535 1.00 83.69 302 LYS A O 1
ATOM 2340 N N . TYR A 1 303 ? -0.002 -5.925 -16.752 1.00 79.94 303 TYR A N 1
ATOM 2341 C CA . TYR A 1 303 ? -0.021 -5.982 -18.212 1.00 79.94 303 TYR A CA 1
ATOM 2342 C C . TYR A 1 303 ? -1.476 -5.927 -18.657 1.00 79.94 303 TYR A C 1
ATOM 2344 O O . TYR A 1 303 ? -2.299 -6.707 -18.166 1.00 79.94 303 TYR A O 1
ATOM 2352 N N . ASP A 1 304 ? -1.788 -5.005 -19.560 1.00 69.31 304 ASP A N 1
ATOM 2353 C CA . ASP A 1 304 ? -3.121 -4.934 -20.150 1.00 69.31 304 ASP A CA 1
ATOM 2354 C C . ASP A 1 304 ? -3.297 -6.118 -21.116 1.00 69.31 304 ASP A C 1
ATOM 2356 O O . ASP A 1 304 ? -2.349 -6.524 -21.793 1.00 69.31 304 ASP A O 1
ATOM 2360 N N . LYS A 1 305 ? -4.490 -6.720 -21.127 1.00 55.53 305 LYS A N 1
ATOM 2361 C CA . LYS A 1 305 ? -4.830 -7.843 -22.016 1.00 55.53 305 LYS A CA 1
ATOM 2362 C C . LYS A 1 305 ? -5.257 -7.362 -23.399 1.00 55.53 305 LYS A C 1
ATOM 2364 O O . LYS A 1 305 ? -6.006 -6.364 -23.461 1.00 55.53 305 LYS A O 1
#

Secondary structure (DSSP, 8-state):
----SPPPP-EEEE------GGG---SEEEETTT--EEEETTT--SHHHHHHHHHHHHHHHHHTSTT-----SHHHHHHHHHHHHHHHHHHHHHHHHHHHHTTS-----SPPPPP--HHHHHHHHHHHHS-GGGEEEE--SEEEEEE---SS-SEEEEEEEETT-SS-EEEEEE-SSS---TTSTTTSPPPSEEEEE-GGG-EEPPHHHHHHT--TT------------S-S----SS--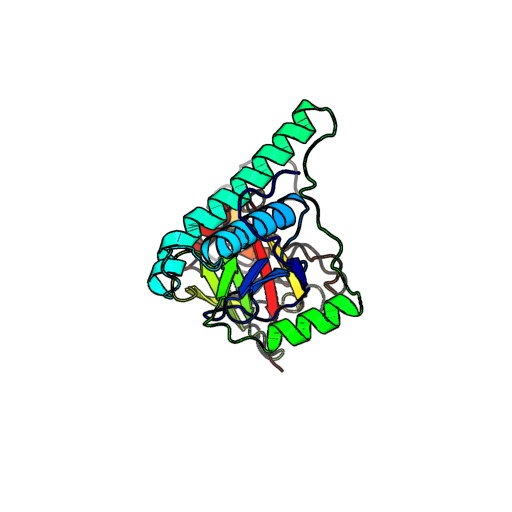--SEEEEEEE-TT---TT---EEEE--SS---SS-EE--STTHHHHHHHHHT-SSPEEEEE----

Radius of gyration: 22.01 Å; chains: 1; bounding box: 67×36×63 Å

Organism: Sulfurospirillum deleyianum (strain ATCC 51133 / DSM 6946 / 5175) (NCBI:txid525898)